Protein AF-A0A959EHH1-F1 (afdb_monomer_lite)

Foldseek 3Di:
DLVVCLVVVNLVVSLVVLVVQLVVLVVVVVDPCSLVSNLVSLVSNLLSCVLVVVLVVSLVSLVVNLVSDDPLDPSNVVSLLSVLLSCQQVLVLQSNQVSLLVQVVDPSNVPPDPVVVLLSLLSVLVSVLCVLVVSYDADPDPVSGDDDDDLVVSVVCVVVVDDPQLQLVLSNLLSSLSNCLSVVVVVVLVVSLVVLVVSCVPPPDCPDLCVLSSLLSVLSNCCVVQVNALVSSCVVSVVSLVVNVPDRNRSDPSNCSRCSYRSNVVNVVSSVSSVVVVVVVPDPPDPPPDDDDDDDDD

pLDDT: mean 82.35, std 16.85, range [31.19, 97.56]

Secondary structure (DSSP, 8-state):
-HHHHHHTT-HHHHHHHHHHHHHHHHTTTTSTTHHHHHHHHHHHHHHHHHHTT-HHHHHHHHHHHGGGS-TTSHHHHHHHHHHHHHHHHTT-HHHHHHHHHHHHT-HHHHHH-HHHHHHHHHHHHHHHHHHHTTSS---SSGGGSPPPP-HHHHHHHGGGGTTT-HHHHHHHHHHHHHHHHHTT-HHHHHHHHHHHHHHHHHH--TTSTTHHHHHHHHHHTHHHHTTT-HHHHHHHHHHHHHHHHHS-----TTTTTT-SS-HHHHHHHHHHHHHHHHHHTTS---------------

Radius of gyration: 22.61 Å; chains: 1; bounding box: 48×50×87 Å

Sequence (298 aa):
MAIYYIYKNEVDAAKKEINEGQKYFLGNEQRKGHKNKIFILNLILIQCLIHQKDYFEAKRVINDTIPLTEKGSINWFATLELKLLISLRSEHYQEAYEVYLLVSQRREFRQLYPYLAESWKLYRAYLEFFLRTEKIQPPADPAKRLKRFRIGKFLNDVPAFSKDKRGMNISILIVQVLLFLADRQYDQVIDRMEAIEAYCYRYLKPTSHLYRSNCFLKMLLLLPKAKFQRERAHWRGRHLLQKLRIAPAEIAFQNSEIEIIPYEDLWHQILQLLDNDANTNNKEPLRRTNRHKGSVSL

Structure (mmCIF, N/CA/C/O backbone):
data_AF-A0A959EHH1-F1
#
_entry.id   AF-A0A959EHH1-F1
#
loop_
_atom_site.group_PDB
_atom_site.id
_atom_site.type_symbol
_atom_site.label_atom_id
_atom_site.label_alt_id
_atom_site.label_comp_id
_atom_site.label_asym_id
_atom_site.label_entity_id
_atom_site.label_seq_id
_atom_site.pdbx_PDB_ins_code
_atom_site.Cartn_x
_atom_site.Cartn_y
_atom_site.Cartn_z
_atom_site.occupancy
_atom_site.B_iso_or_equiv
_atom_site.auth_seq_id
_atom_site.auth_comp_id
_atom_site.auth_asym_id
_atom_site.auth_atom_id
_atom_site.pdbx_PDB_model_num
ATOM 1 N N . MET A 1 1 ? 3.319 10.270 -28.604 1.00 61.47 1 MET A N 1
ATOM 2 C CA . MET A 1 1 ? 1.872 10.034 -28.777 1.00 61.47 1 MET A CA 1
ATOM 3 C C . MET A 1 1 ? 1.258 9.246 -27.622 1.00 61.47 1 MET A C 1
ATOM 5 O O . MET A 1 1 ? 0.304 9.748 -27.059 1.00 61.47 1 MET A O 1
ATOM 9 N N . ALA A 1 2 ? 1.822 8.122 -27.158 1.00 68.31 2 ALA A N 1
ATOM 10 C CA . ALA A 1 2 ? 1.257 7.358 -26.025 1.00 68.31 2 ALA A CA 1
ATOM 11 C C . ALA A 1 2 ? 0.904 8.190 -24.767 1.00 68.31 2 ALA A C 1
ATOM 13 O O . ALA A 1 2 ? -0.206 8.091 -24.262 1.00 68.31 2 ALA A O 1
ATOM 14 N N . ILE A 1 3 ? 1.800 9.075 -24.307 1.00 68.75 3 ILE A N 1
ATOM 15 C CA . ILE A 1 3 ? 1.556 9.950 -23.140 1.00 68.75 3 ILE A CA 1
ATOM 16 C C . ILE A 1 3 ? 0.307 10.835 -23.328 1.00 68.75 3 ILE A C 1
ATOM 18 O O . ILE A 1 3 ? -0.439 11.053 -22.380 1.00 68.75 3 ILE A O 1
ATOM 22 N N . TYR A 1 4 ? 0.044 11.303 -24.552 1.00 75.12 4 TYR A N 1
ATOM 23 C CA . TYR A 1 4 ? -1.129 12.122 -24.870 1.00 75.12 4 TYR A CA 1
ATOM 24 C C . TYR A 1 4 ? -2.439 11.349 -24.683 1.00 75.12 4 TYR A C 1
ATOM 26 O O . TYR A 1 4 ? -3.365 11.862 -24.061 1.00 75.12 4 TYR A O 1
ATOM 34 N N . TYR A 1 5 ? -2.495 10.100 -25.150 1.00 77.00 5 TYR A N 1
ATOM 35 C CA . TYR A 1 5 ? -3.661 9.237 -24.947 1.00 77.00 5 TYR A CA 1
ATOM 36 C C . TYR A 1 5 ? -3.905 8.941 -23.468 1.00 77.00 5 TYR A C 1
ATOM 38 O O . TYR A 1 5 ? -5.048 8.907 -23.022 1.00 77.00 5 TYR A O 1
ATOM 46 N N . ILE A 1 6 ? -2.840 8.833 -22.674 1.00 71.00 6 ILE A N 1
ATOM 47 C CA . ILE A 1 6 ? -2.965 8.628 -21.230 1.00 71.00 6 ILE A CA 1
ATOM 48 C C . ILE A 1 6 ? -3.563 9.860 -20.544 1.00 71.00 6 ILE A C 1
ATOM 50 O O . ILE A 1 6 ? -4.469 9.711 -19.729 1.00 71.00 6 ILE A O 1
ATOM 54 N N . TYR A 1 7 ? -3.143 11.071 -20.927 1.00 69.44 7 TYR A N 1
ATOM 55 C CA . TYR A 1 7 ? -3.773 12.308 -20.440 1.00 69.44 7 TYR A CA 1
ATOM 56 C C . TYR A 1 7 ? -5.254 12.425 -20.820 1.00 69.44 7 TYR A C 1
ATOM 58 O O . TYR A 1 7 ? -6.017 13.067 -20.104 1.00 69.44 7 TYR A O 1
ATOM 66 N N . LYS A 1 8 ? -5.667 11.798 -21.926 1.00 74.38 8 LYS A N 1
ATOM 67 C CA . LYS A 1 8 ? -7.066 11.725 -22.365 1.00 74.38 8 LYS A CA 1
ATOM 68 C C . LYS A 1 8 ? -7.853 10.550 -21.785 1.00 74.38 8 LYS A C 1
ATOM 70 O O . LYS A 1 8 ? -9.023 10.395 -22.116 1.00 74.38 8 LYS A O 1
ATOM 75 N N . ASN A 1 9 ? -7.242 9.740 -20.920 1.00 70.69 9 ASN A N 1
ATOM 76 C CA . ASN A 1 9 ? -7.844 8.520 -20.383 1.00 70.69 9 ASN A CA 1
ATOM 77 C C . ASN A 1 9 ? -8.176 7.461 -21.465 1.00 70.69 9 ASN A C 1
ATOM 79 O O . ASN A 1 9 ? -9.021 6.593 -21.265 1.00 70.69 9 ASN A O 1
ATOM 83 N N . GLU A 1 10 ? -7.488 7.506 -22.609 1.00 81.81 10 GLU A N 1
ATOM 84 C CA . GLU A 1 10 ? -7.647 6.600 -23.755 1.00 81.81 10 GLU A CA 1
ATOM 85 C C . GLU A 1 10 ? -6.605 5.467 -23.687 1.00 81.81 10 GLU A C 1
ATOM 87 O O . GLU A 1 10 ? -5.639 5.404 -24.451 1.00 81.81 10 GLU A O 1
ATOM 92 N N . VAL A 1 11 ? -6.767 4.567 -22.715 1.00 79.44 11 VAL A N 1
ATOM 93 C CA . VAL A 1 11 ? -5.736 3.574 -22.354 1.00 79.44 11 VAL A CA 1
ATOM 94 C C . VAL A 1 11 ? -5.445 2.573 -23.464 1.00 79.44 11 VAL A C 1
ATOM 96 O O . VAL A 1 11 ? -4.286 2.230 -23.690 1.00 79.44 11 VAL A O 1
ATOM 99 N N . ASP A 1 12 ? -6.466 2.130 -24.192 1.00 85.31 12 ASP A N 1
ATOM 100 C CA . ASP A 1 12 ? -6.278 1.152 -25.266 1.00 85.31 12 ASP A CA 1
ATOM 101 C C . ASP A 1 12 ? -5.518 1.750 -26.455 1.00 85.31 12 ASP A C 1
ATOM 103 O O . ASP A 1 12 ? -4.638 1.097 -27.022 1.00 85.31 12 ASP A O 1
ATOM 107 N N . ALA A 1 13 ? -5.769 3.026 -26.770 1.00 85.44 13 ALA A N 1
ATOM 108 C CA . ALA A 1 13 ? -4.997 3.766 -27.764 1.00 85.44 13 ALA A CA 1
ATOM 109 C C . ALA A 1 13 ? -3.536 3.932 -27.315 1.00 85.44 13 ALA A C 1
ATOM 111 O O . ALA A 1 13 ? -2.615 3.678 -28.092 1.00 85.44 13 ALA A O 1
ATOM 112 N N . ALA A 1 14 ? -3.305 4.261 -26.037 1.00 85.62 14 ALA A N 1
ATOM 113 C CA . ALA A 1 14 ? -1.958 4.332 -25.477 1.00 85.62 14 ALA A CA 1
ATOM 114 C C . ALA A 1 14 ? -1.214 2.988 -25.580 1.00 85.62 14 ALA A C 1
ATOM 116 O O . ALA A 1 14 ? -0.071 2.960 -26.035 1.00 85.62 14 ALA A O 1
ATOM 117 N N . LYS A 1 15 ? -1.861 1.871 -25.217 1.00 87.44 15 LYS A N 1
ATOM 118 C CA . LYS A 1 15 ? -1.281 0.519 -25.315 1.00 87.44 15 LYS A CA 1
ATOM 119 C C . LYS A 1 15 ? -0.913 0.161 -26.751 1.00 87.44 15 LYS A C 1
ATOM 121 O O . LYS A 1 15 ? 0.169 -0.376 -26.976 1.00 87.44 15 LYS A O 1
ATOM 126 N N . LYS A 1 16 ? -1.779 0.476 -27.720 1.00 89.00 16 LYS A N 1
ATOM 127 C CA . LYS A 1 16 ? -1.514 0.220 -29.143 1.00 89.00 16 LYS A CA 1
ATOM 128 C C . LYS A 1 16 ? -0.237 0.923 -29.610 1.00 89.00 16 LYS A C 1
ATOM 130 O O . LYS A 1 16 ? 0.663 0.263 -30.123 1.00 89.00 16 LYS A O 1
ATOM 135 N N . GLU A 1 17 ? -0.120 2.221 -29.343 1.00 89.19 17 GLU A N 1
ATOM 136 C CA . GLU A 1 17 ? 1.067 3.017 -29.688 1.00 89.19 17 GLU A CA 1
ATOM 137 C C . GLU A 1 17 ? 2.340 2.501 -29.006 1.00 89.19 17 GLU A C 1
ATOM 139 O O . GLU A 1 17 ? 3.416 2.471 -29.605 1.00 89.19 17 GLU A O 1
ATOM 144 N N . ILE A 1 18 ? 2.234 2.088 -27.738 1.00 89.19 18 ILE A N 1
ATOM 145 C CA . ILE A 1 18 ? 3.374 1.542 -26.997 1.00 89.19 18 ILE A CA 1
ATOM 146 C C . ILE A 1 18 ? 3.840 0.227 -27.623 1.00 89.19 18 ILE A C 1
ATOM 148 O O . ILE A 1 18 ? 5.038 0.061 -27.848 1.00 89.19 18 ILE A O 1
ATOM 152 N N . ASN A 1 19 ? 2.909 -0.668 -27.959 1.00 88.75 19 ASN A N 1
ATOM 153 C CA . ASN A 1 19 ? 3.218 -1.948 -28.590 1.00 88.75 19 ASN A CA 1
ATOM 154 C C . ASN A 1 19 ? 3.870 -1.761 -29.970 1.00 88.75 19 ASN A C 1
ATOM 156 O O . ASN A 1 19 ? 4.818 -2.468 -30.311 1.00 88.75 19 ASN A O 1
ATOM 160 N N . GLU A 1 20 ? 3.397 -0.800 -30.767 1.00 89.94 20 GLU A N 1
ATOM 161 C CA . GLU A 1 20 ? 4.015 -0.444 -32.051 1.00 89.94 20 GLU A CA 1
ATOM 162 C C . GLU A 1 20 ? 5.433 0.117 -31.858 1.00 89.94 20 GLU A C 1
ATOM 164 O O . GLU A 1 20 ? 6.374 -0.314 -32.532 1.00 89.94 20 GLU A O 1
ATOM 169 N N . GLY A 1 21 ? 5.621 0.998 -30.871 1.00 87.44 21 GLY A N 1
ATOM 170 C CA . GLY A 1 21 ? 6.934 1.523 -30.497 1.00 87.44 21 GLY A CA 1
ATOM 171 C C . GLY A 1 21 ? 7.907 0.435 -30.031 1.00 87.44 21 GLY A C 1
ATOM 172 O O . GLY A 1 21 ? 9.063 0.418 -30.454 1.00 87.44 21 GLY A O 1
ATOM 173 N N . GLN A 1 22 ? 7.452 -0.506 -29.199 1.00 87.31 22 GLN A N 1
ATOM 174 C CA . GLN A 1 22 ? 8.261 -1.639 -28.740 1.00 87.31 22 GLN A CA 1
ATOM 175 C C . GLN A 1 22 ? 8.707 -2.507 -29.918 1.00 87.31 22 GLN A C 1
ATOM 177 O O . GLN A 1 22 ? 9.900 -2.781 -30.042 1.00 87.31 22 GLN A O 1
ATOM 182 N N . LYS A 1 23 ? 7.783 -2.875 -30.821 1.00 88.25 23 LYS A N 1
ATOM 183 C CA . LYS A 1 23 ? 8.104 -3.635 -32.044 1.00 88.25 23 LYS A CA 1
ATOM 184 C C . LYS A 1 23 ? 9.165 -2.926 -32.883 1.00 88.25 23 LYS A C 1
ATOM 186 O O . LYS A 1 23 ? 10.116 -3.561 -33.331 1.00 88.25 23 LYS A O 1
ATOM 191 N N . TYR A 1 24 ? 9.038 -1.610 -33.046 1.00 88.31 24 TYR A N 1
ATOM 192 C CA . TYR A 1 24 ? 10.016 -0.810 -33.775 1.00 88.31 24 TYR A CA 1
ATOM 193 C C . TYR A 1 24 ? 11.412 -0.872 -33.142 1.00 88.31 24 TYR A C 1
ATOM 195 O O . TYR A 1 24 ? 12.389 -1.122 -33.844 1.00 88.31 24 TYR A O 1
ATOM 203 N N . PHE A 1 25 ? 11.536 -0.662 -31.828 1.00 86.50 25 PHE A N 1
ATOM 204 C CA . PHE A 1 25 ? 12.849 -0.650 -31.172 1.00 86.50 25 PHE A CA 1
ATOM 205 C C . PHE A 1 25 ? 13.470 -2.043 -31.019 1.00 86.50 25 PHE A C 1
ATOM 207 O O . PHE A 1 25 ? 14.692 -2.146 -31.088 1.00 86.50 25 PHE A O 1
ATOM 214 N N . LEU A 1 26 ? 12.657 -3.095 -30.878 1.00 83.94 26 LEU A N 1
ATOM 215 C CA . LEU A 1 26 ? 13.124 -4.486 -30.904 1.00 83.94 26 LEU A CA 1
ATOM 216 C C . LEU A 1 26 ? 13.669 -4.872 -32.286 1.00 83.94 26 LEU A C 1
ATOM 218 O O . LEU A 1 26 ? 14.704 -5.513 -32.376 1.00 83.94 26 LEU A O 1
ATOM 222 N N . GLY A 1 27 ? 13.045 -4.412 -33.376 1.00 84.81 27 GLY A N 1
ATOM 223 C CA . GLY A 1 27 ? 13.557 -4.626 -34.737 1.00 84.81 27 GLY A CA 1
ATOM 224 C C . GLY A 1 27 ? 14.794 -3.790 -35.102 1.00 84.81 27 GLY A C 1
ATOM 225 O O . GLY A 1 27 ? 15.312 -3.921 -36.206 1.00 84.81 27 GLY A O 1
ATOM 226 N N . ASN A 1 28 ? 15.262 -2.907 -34.212 1.00 85.38 28 ASN A N 1
ATOM 227 C CA . ASN A 1 28 ? 16.342 -1.949 -34.471 1.00 85.38 28 ASN A CA 1
ATOM 228 C C . ASN A 1 28 ? 17.396 -1.943 -33.343 1.00 85.38 28 ASN A C 1
ATOM 230 O O . ASN A 1 28 ? 17.836 -0.874 -32.907 1.00 85.38 28 ASN A O 1
ATOM 234 N N . GLU A 1 29 ? 17.828 -3.120 -32.878 1.00 79.31 29 GLU A N 1
ATOM 235 C CA . GLU A 1 29 ? 18.777 -3.272 -31.753 1.00 79.31 29 GLU A CA 1
ATOM 236 C C . GLU A 1 29 ? 20.118 -2.544 -31.963 1.00 79.31 29 GLU A C 1
ATOM 238 O O . GLU A 1 29 ? 20.757 -2.103 -31.007 1.00 79.31 29 GLU A O 1
ATOM 243 N N . GLN A 1 30 ? 20.521 -2.328 -33.218 1.00 77.25 30 GLN A N 1
ATOM 244 C CA . GLN A 1 30 ? 21.748 -1.601 -33.568 1.00 77.25 30 GLN A CA 1
ATOM 245 C C . GLN A 1 30 ? 21.688 -0.100 -33.226 1.00 77.25 30 GLN A C 1
ATOM 247 O O . GLN A 1 30 ? 22.708 0.590 -33.220 1.00 77.25 30 GLN A O 1
ATOM 252 N N . ARG A 1 31 ? 20.502 0.449 -32.926 1.00 76.50 31 ARG A N 1
ATOM 253 C CA . ARG A 1 31 ? 20.366 1.861 -32.558 1.00 76.50 31 ARG A CA 1
ATOM 254 C C . ARG A 1 31 ? 20.836 2.118 -31.132 1.00 76.50 31 ARG A C 1
ATOM 256 O O . ARG A 1 31 ? 20.433 1.457 -30.168 1.00 76.50 31 ARG A O 1
ATOM 263 N N . LYS A 1 32 ? 21.627 3.181 -30.981 1.00 75.25 32 LYS A N 1
ATOM 264 C CA . LYS A 1 32 ? 22.077 3.670 -29.676 1.00 75.25 32 LYS A CA 1
ATOM 265 C C . LYS A 1 32 ? 20.874 4.003 -28.788 1.00 75.25 32 LYS A C 1
ATOM 267 O O . LYS A 1 32 ? 19.984 4.755 -29.177 1.00 75.25 32 LYS A O 1
ATOM 272 N N . GLY A 1 33 ? 20.866 3.453 -27.574 1.00 77.38 33 GLY A N 1
ATOM 273 C CA . GLY A 1 33 ? 19.834 3.728 -26.572 1.00 77.38 33 GLY A CA 1
ATOM 274 C C . GLY A 1 33 ? 18.508 2.980 -26.760 1.00 77.38 33 GLY A C 1
ATOM 275 O O . GLY A 1 33 ? 17.555 3.316 -26.058 1.00 77.38 33 GLY A O 1
ATOM 276 N N . HIS A 1 34 ? 18.425 1.971 -27.641 1.00 81.38 34 HIS A N 1
ATOM 277 C CA . HIS A 1 34 ? 17.201 1.176 -27.834 1.00 81.38 34 HIS A CA 1
ATOM 278 C C . HIS A 1 34 ? 16.681 0.570 -26.516 1.00 81.38 34 HIS A C 1
ATOM 280 O O . HIS A 1 34 ? 15.498 0.714 -26.217 1.00 81.38 34 HIS A O 1
ATOM 286 N N . LYS A 1 35 ? 17.561 0.007 -25.666 1.00 83.31 35 LYS A N 1
ATOM 287 C CA . LYS A 1 35 ? 17.180 -0.550 -24.351 1.00 83.31 35 LYS A CA 1
ATOM 288 C C . LYS A 1 35 ? 16.500 0.481 -23.453 1.00 83.31 35 LYS A C 1
ATOM 290 O O . LYS A 1 35 ? 15.472 0.186 -22.859 1.00 83.31 35 LYS A O 1
ATOM 295 N N . ASN A 1 36 ? 17.015 1.712 -23.419 1.00 86.06 36 ASN A N 1
ATOM 296 C CA . ASN A 1 36 ? 16.417 2.797 -22.636 1.00 86.06 36 ASN A CA 1
ATOM 297 C C . ASN A 1 36 ? 15.052 3.222 -23.194 1.00 86.06 36 ASN A C 1
ATOM 299 O O . ASN A 1 36 ? 14.158 3.569 -22.427 1.00 86.06 36 ASN A O 1
ATOM 303 N N . LYS A 1 37 ? 14.867 3.196 -24.520 1.00 87.81 37 LYS A N 1
ATOM 304 C CA . LYS A 1 37 ? 13.567 3.492 -25.141 1.00 87.81 37 LYS A CA 1
ATOM 305 C C . LYS A 1 37 ? 12.539 2.405 -24.831 1.00 87.81 37 LYS A C 1
ATOM 307 O O . LYS A 1 37 ? 11.432 2.748 -24.426 1.00 87.81 37 LYS A O 1
ATOM 312 N N . ILE A 1 38 ? 12.920 1.132 -24.945 1.00 88.44 38 ILE A N 1
ATOM 313 C CA . ILE A 1 38 ? 12.075 -0.009 -24.561 1.00 88.44 38 ILE A CA 1
ATOM 314 C C . ILE A 1 38 ? 11.727 0.079 -23.073 1.00 88.44 38 ILE A C 1
ATOM 316 O O . ILE A 1 38 ? 10.561 -0.012 -22.719 1.00 88.44 38 ILE A O 1
ATOM 320 N N . PHE A 1 39 ? 12.706 0.362 -22.212 1.00 90.75 39 PHE A N 1
ATOM 321 C CA . PHE A 1 39 ? 12.486 0.561 -20.781 1.00 90.75 39 PHE A CA 1
ATOM 322 C C . PHE A 1 39 ? 11.421 1.632 -20.493 1.00 90.75 39 PHE A C 1
ATOM 324 O O . PHE A 1 39 ? 10.459 1.361 -19.781 1.00 90.75 39 PHE A O 1
ATOM 331 N N . ILE A 1 40 ? 11.544 2.827 -21.084 1.00 88.44 40 ILE A N 1
ATOM 332 C CA . ILE A 1 40 ? 10.566 3.913 -20.894 1.00 88.44 40 ILE A CA 1
ATOM 333 C C . ILE A 1 40 ? 9.173 3.489 -21.376 1.00 88.44 40 ILE A C 1
ATOM 335 O O . ILE A 1 40 ? 8.185 3.740 -20.68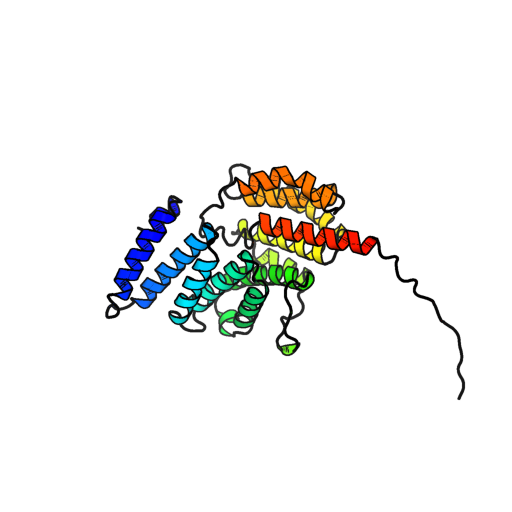9 1.00 88.44 40 ILE A O 1
ATOM 339 N N . LEU A 1 41 ? 9.085 2.833 -22.536 1.00 90.56 41 LEU A N 1
ATOM 340 C CA . LEU A 1 41 ? 7.821 2.322 -23.066 1.00 90.56 41 LEU A CA 1
ATOM 341 C C . LEU A 1 41 ? 7.191 1.285 -22.128 1.00 90.56 41 LEU A C 1
ATOM 343 O O . LEU A 1 41 ? 5.998 1.374 -21.842 1.00 90.56 41 LEU A O 1
ATOM 347 N N . ASN A 1 42 ? 7.994 0.369 -21.585 1.00 92.00 42 ASN A N 1
ATOM 348 C CA . ASN A 1 42 ? 7.533 -0.627 -20.625 1.00 92.00 42 ASN A CA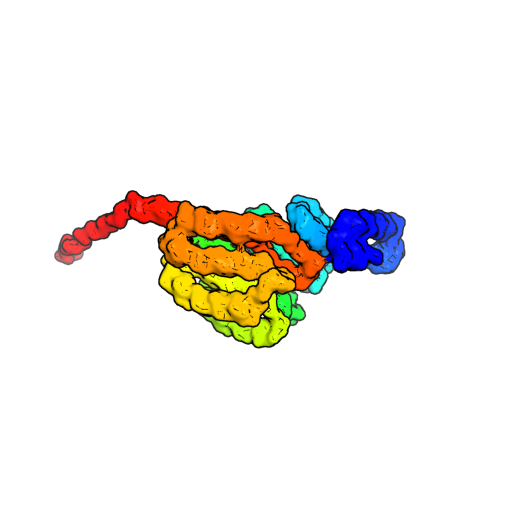 1
ATOM 349 C C . ASN A 1 42 ? 6.999 0.032 -19.349 1.00 92.00 42 ASN A C 1
ATOM 351 O O . ASN A 1 42 ? 5.929 -0.351 -18.886 1.00 92.00 42 ASN A O 1
ATOM 355 N N . LEU A 1 43 ? 7.681 1.048 -18.803 1.00 89.31 43 LEU A N 1
ATOM 356 C CA . LEU A 1 43 ? 7.198 1.770 -17.618 1.00 89.31 43 LEU A CA 1
ATOM 357 C C . LEU A 1 43 ? 5.819 2.395 -17.844 1.00 89.31 43 LEU A C 1
ATOM 359 O O . LEU A 1 43 ? 4.975 2.360 -16.951 1.00 89.31 43 LEU A O 1
ATOM 363 N N . ILE A 1 44 ? 5.584 2.963 -19.026 1.00 87.12 44 ILE A N 1
ATOM 364 C CA . ILE A 1 44 ? 4.290 3.555 -19.374 1.00 87.12 44 ILE A CA 1
ATOM 365 C C . ILE A 1 44 ? 3.231 2.451 -19.526 1.00 87.12 44 ILE A C 1
ATOM 367 O O . ILE A 1 44 ? 2.141 2.570 -18.968 1.00 87.12 44 ILE A O 1
ATOM 371 N N . LEU A 1 45 ? 3.562 1.353 -20.215 1.00 90.56 45 LEU A N 1
ATOM 372 C CA . LEU A 1 45 ? 2.665 0.208 -20.394 1.00 90.56 45 LEU A CA 1
ATOM 373 C C . LEU A 1 45 ? 2.237 -0.396 -19.055 1.00 90.56 45 LEU A C 1
ATOM 375 O O . LEU A 1 45 ? 1.052 -0.637 -18.842 1.00 90.56 45 LEU A O 1
ATOM 379 N N . ILE A 1 46 ? 3.184 -0.592 -18.135 1.00 90.19 46 ILE A N 1
ATOM 380 C CA . ILE A 1 46 ? 2.924 -1.117 -16.791 1.00 90.19 46 ILE A CA 1
ATOM 381 C C . ILE A 1 46 ? 1.873 -0.264 -16.080 1.00 90.19 46 ILE A C 1
ATOM 383 O O . ILE A 1 46 ? 0.953 -0.798 -15.471 1.00 90.19 46 ILE A O 1
ATOM 387 N N . GLN A 1 47 ? 1.959 1.059 -16.189 1.00 84.56 47 GLN A N 1
ATOM 388 C CA . GLN A 1 47 ? 1.005 1.958 -15.542 1.00 84.56 47 GLN A CA 1
ATOM 389 C C . GLN A 1 47 ? -0.385 1.911 -16.181 1.00 84.56 47 GLN A C 1
ATOM 391 O O . GLN A 1 47 ? -1.384 1.892 -15.459 1.00 84.56 47 GLN A O 1
ATOM 396 N N . CYS A 1 48 ? -0.461 1.808 -17.511 1.00 85.06 48 CYS A N 1
ATOM 397 C CA . CYS A 1 48 ? -1.717 1.550 -18.218 1.00 85.06 48 CYS A CA 1
ATOM 398 C C . CYS A 1 48 ? -2.375 0.245 -17.740 1.00 85.06 48 CYS A C 1
ATOM 400 O O . CYS A 1 48 ? -3.569 0.226 -17.441 1.00 85.06 48 CYS A O 1
ATOM 402 N N . LEU A 1 49 ? -1.591 -0.829 -17.616 1.00 88.75 49 LEU A N 1
ATOM 403 C CA . LEU A 1 49 ? -2.067 -2.139 -17.165 1.00 88.75 49 LEU A CA 1
ATOM 404 C C . LEU A 1 49 ? -2.514 -2.113 -15.696 1.00 88.75 49 LEU A C 1
ATOM 406 O O . LEU A 1 49 ? -3.581 -2.627 -15.370 1.00 88.75 49 LEU A O 1
ATOM 410 N N . ILE A 1 50 ? -1.763 -1.435 -14.819 1.00 86.06 50 ILE A N 1
ATOM 411 C CA . ILE A 1 50 ? -2.148 -1.212 -13.417 1.00 86.06 50 ILE A CA 1
ATOM 412 C C . ILE A 1 50 ? -3.505 -0.506 -13.325 1.00 86.06 50 ILE A C 1
ATOM 414 O O . ILE A 1 50 ? -4.328 -0.877 -12.485 1.00 86.06 50 ILE A O 1
ATOM 418 N N . HIS A 1 51 ? -3.738 0.513 -14.156 1.00 80.12 51 HIS A N 1
ATOM 419 C CA . HIS A 1 51 ? -5.008 1.234 -14.173 1.00 80.12 51 HIS A CA 1
ATOM 420 C C . HIS A 1 51 ? -6.167 0.352 -14.666 1.00 80.12 51 HIS A C 1
ATOM 422 O O . HIS A 1 51 ? -7.237 0.366 -14.063 1.00 80.12 51 HIS A O 1
ATOM 428 N N . GLN A 1 52 ? -5.940 -0.480 -15.687 1.00 84.38 52 GLN A N 1
ATOM 429 C CA . GLN A 1 52 ? -6.916 -1.476 -16.155 1.00 84.38 52 GLN A CA 1
ATOM 430 C C . GLN A 1 52 ? -7.101 -2.656 -15.185 1.00 84.38 52 GLN A C 1
ATOM 432 O O . GLN A 1 52 ? -7.920 -3.534 -15.444 1.00 84.38 52 GLN A O 1
ATOM 437 N N . LYS A 1 53 ? -6.356 -2.683 -14.070 1.00 87.06 53 LYS A N 1
ATOM 438 C CA . LYS A 1 53 ? -6.277 -3.805 -13.125 1.00 87.06 53 LYS A CA 1
ATOM 439 C C . LYS A 1 53 ? -5.817 -5.121 -13.772 1.00 87.06 53 LYS A C 1
ATOM 441 O O . LYS A 1 53 ? -6.014 -6.192 -13.204 1.00 87.06 53 LYS A O 1
ATOM 446 N N . ASP A 1 54 ? -5.145 -5.046 -14.920 1.00 90.81 54 ASP A N 1
ATOM 447 C CA . ASP A 1 54 ? -4.509 -6.188 -15.578 1.00 90.81 54 ASP A CA 1
ATOM 448 C C . ASP A 1 54 ? -3.136 -6.448 -14.940 1.00 90.81 54 ASP A C 1
ATOM 450 O O . ASP A 1 54 ? -2.066 -6.187 -15.498 1.00 90.81 54 ASP A O 1
ATOM 454 N N . TYR A 1 55 ? -3.172 -6.888 -13.681 1.00 91.62 55 TYR A N 1
ATOM 455 C CA . TYR A 1 55 ? -1.971 -7.103 -12.878 1.00 91.62 55 TYR A CA 1
ATOM 456 C C . TYR A 1 55 ? -1.142 -8.289 -13.363 1.00 91.62 55 TYR A C 1
ATOM 458 O O . TYR A 1 55 ? 0.078 -8.288 -13.184 1.00 91.62 55 TYR A O 1
ATOM 466 N N . PHE A 1 56 ? -1.790 -9.279 -13.982 1.00 93.12 56 PHE A N 1
ATOM 467 C CA . PHE A 1 56 ? -1.108 -10.419 -14.581 1.00 93.12 56 PHE A CA 1
ATOM 468 C C . PHE A 1 56 ? -0.157 -9.936 -15.670 1.00 93.12 56 PHE A C 1
ATOM 470 O O . PHE A 1 56 ? 1.046 -10.205 -15.609 1.00 93.12 56 PHE A O 1
ATOM 477 N N . GLU A 1 57 ? -0.674 -9.144 -16.610 1.00 93.19 57 GLU A N 1
ATOM 478 C CA . GLU A 1 57 ? 0.150 -8.687 -17.712 1.00 93.19 57 GLU A CA 1
ATOM 479 C C . GLU A 1 57 ? 1.172 -7.635 -17.279 1.00 93.19 57 GLU A C 1
ATOM 481 O O . GLU A 1 57 ? 2.329 -7.656 -17.708 1.00 93.19 57 GLU A O 1
ATOM 486 N N . ALA A 1 58 ? 0.800 -6.759 -16.340 1.00 93.19 58 ALA A N 1
ATOM 487 C CA . ALA A 1 58 ? 1.734 -5.792 -15.771 1.00 93.19 58 ALA A CA 1
ATOM 488 C C . ALA A 1 58 ? 2.954 -6.487 -15.140 1.00 93.19 58 ALA A C 1
ATOM 490 O O . ALA A 1 58 ? 4.090 -6.039 -15.310 1.00 93.19 58 ALA A O 1
ATOM 491 N N . LYS A 1 59 ? 2.734 -7.612 -14.446 1.00 94.06 59 LYS A N 1
ATOM 492 C CA . LYS A 1 59 ? 3.800 -8.416 -13.842 1.00 94.06 59 LYS A CA 1
ATOM 493 C C . LYS A 1 59 ? 4.695 -9.073 -14.895 1.00 94.06 59 LYS A C 1
ATOM 495 O O . LYS A 1 59 ? 5.912 -9.092 -14.701 1.00 94.06 59 LYS A O 1
ATOM 500 N N . ARG A 1 60 ? 4.134 -9.561 -16.010 1.00 94.94 60 ARG A N 1
ATOM 501 C CA . ARG A 1 60 ? 4.924 -10.086 -17.139 1.00 94.94 60 ARG A CA 1
ATOM 502 C C . ARG A 1 60 ? 5.856 -9.009 -17.692 1.00 94.94 60 ARG A C 1
ATOM 504 O O . ARG A 1 60 ? 7.070 -9.197 -17.683 1.00 94.94 60 ARG A O 1
ATOM 511 N N . VAL A 1 61 ? 5.305 -7.843 -18.038 1.00 94.62 61 VAL A N 1
ATOM 512 C CA . VAL A 1 61 ? 6.080 -6.712 -18.575 1.00 94.62 61 VAL A CA 1
ATOM 513 C C . VAL A 1 61 ? 7.160 -6.253 -17.589 1.00 94.62 61 VAL A C 1
ATOM 515 O O . VAL A 1 61 ? 8.281 -5.957 -17.999 1.00 94.62 61 VAL A O 1
ATOM 518 N N . ILE A 1 62 ? 6.882 -6.225 -16.280 1.00 94.94 62 ILE A N 1
ATOM 519 C CA . ILE A 1 62 ? 7.895 -5.912 -15.257 1.00 94.94 62 ILE A CA 1
ATOM 520 C C . ILE A 1 62 ? 9.058 -6.894 -15.281 1.00 94.94 62 ILE A C 1
ATOM 522 O O . ILE A 1 62 ? 10.213 -6.464 -15.247 1.00 94.94 62 ILE A O 1
ATOM 526 N N . ASN A 1 63 ? 8.775 -8.194 -15.326 1.00 93.81 63 ASN A N 1
ATOM 527 C CA . ASN A 1 63 ? 9.821 -9.211 -15.314 1.00 93.81 63 ASN A CA 1
ATOM 528 C C . ASN A 1 63 ? 10.705 -9.119 -16.569 1.00 93.81 63 ASN A C 1
ATOM 530 O O . ASN A 1 63 ? 11.915 -9.292 -16.448 1.00 93.81 63 ASN A O 1
ATOM 534 N N . ASP A 1 64 ? 10.140 -8.728 -17.714 1.00 91.94 64 ASP A N 1
ATOM 535 C CA . ASP A 1 64 ? 10.893 -8.445 -18.946 1.00 91.94 64 ASP A CA 1
ATOM 536 C C . ASP A 1 64 ? 11.688 -7.126 -18.869 1.00 91.94 64 ASP A C 1
ATOM 538 O O . ASP A 1 64 ? 12.697 -6.943 -19.549 1.00 91.94 64 ASP A O 1
ATOM 542 N N . THR A 1 65 ? 11.256 -6.191 -18.019 1.00 93.44 65 THR A N 1
ATOM 543 C CA . THR A 1 65 ? 11.873 -4.863 -17.862 1.00 93.44 65 THR A CA 1
ATOM 544 C C . THR A 1 65 ? 13.069 -4.876 -16.915 1.00 93.44 65 THR A C 1
ATOM 546 O O . THR A 1 65 ? 14.034 -4.150 -17.145 1.00 93.44 65 THR A O 1
ATOM 549 N N . ILE A 1 66 ? 13.047 -5.704 -15.864 1.00 92.94 66 ILE A N 1
ATOM 550 C CA . ILE A 1 66 ? 14.133 -5.780 -14.870 1.00 92.94 66 ILE A CA 1
ATOM 551 C C . ILE A 1 66 ? 15.510 -6.022 -15.529 1.00 92.94 66 ILE A C 1
ATOM 553 O O . ILE A 1 66 ? 16.434 -5.267 -15.209 1.00 92.94 66 ILE A O 1
ATOM 557 N N . PRO A 1 67 ? 15.680 -6.978 -16.471 1.00 91.75 67 PRO A N 1
ATOM 558 C CA . PRO A 1 67 ? 16.957 -7.227 -17.152 1.00 91.75 67 PRO A CA 1
ATOM 559 C C . PRO A 1 67 ? 17.471 -6.064 -18.011 1.00 91.75 67 PRO A C 1
ATOM 561 O O . PRO A 1 67 ? 18.653 -6.029 -18.347 1.00 91.75 67 PRO A O 1
ATOM 564 N N . LEU A 1 68 ? 16.607 -5.110 -18.377 1.00 89.69 68 LEU A N 1
ATOM 565 C CA . LEU A 1 68 ? 16.998 -3.913 -19.131 1.00 89.69 68 LEU A CA 1
ATOM 566 C C . LEU A 1 68 ? 17.658 -2.850 -18.243 1.00 89.69 68 LEU A C 1
ATOM 568 O O . LEU A 1 68 ? 18.191 -1.868 -18.760 1.00 89.69 68 LEU A O 1
ATOM 572 N N . THR A 1 69 ? 17.613 -3.026 -16.920 1.00 90.38 69 THR A N 1
ATOM 573 C CA . THR A 1 69 ? 18.137 -2.072 -15.940 1.00 90.38 69 THR A CA 1
ATOM 574 C C . THR A 1 69 ? 19.391 -2.602 -15.255 1.00 90.38 69 THR A C 1
ATOM 576 O O . THR A 1 69 ? 19.519 -3.792 -14.971 1.00 90.38 69 THR A O 1
ATOM 579 N N . GLU A 1 70 ? 20.323 -1.704 -14.946 1.00 90.38 70 GLU A N 1
ATOM 580 C CA . GLU A 1 70 ? 21.510 -2.050 -14.169 1.00 90.38 70 GLU A CA 1
ATOM 581 C C . GLU A 1 70 ? 21.147 -2.209 -12.687 1.00 90.38 70 GLU A C 1
ATOM 583 O O . GLU A 1 70 ? 20.504 -1.341 -12.092 1.00 90.38 70 GLU A O 1
ATOM 588 N N . LYS A 1 71 ? 21.562 -3.314 -12.066 1.00 90.69 71 LYS A N 1
ATOM 589 C CA . LYS A 1 71 ? 21.260 -3.607 -10.661 1.00 90.69 71 LYS A CA 1
ATOM 590 C C . LYS A 1 71 ? 21.815 -2.517 -9.739 1.00 90.69 71 LYS A C 1
ATOM 592 O O . LYS A 1 71 ? 22.991 -2.193 -9.805 1.00 90.69 71 LYS A O 1
ATOM 597 N N . GLY A 1 72 ? 20.975 -1.992 -8.847 1.00 87.31 72 GLY A N 1
ATOM 598 C CA . GLY A 1 72 ? 21.342 -0.888 -7.950 1.00 87.31 72 GLY A CA 1
ATOM 599 C C . GLY A 1 72 ? 21.227 0.505 -8.581 1.00 87.31 72 GLY A C 1
ATOM 600 O O . GLY A 1 72 ? 21.379 1.498 -7.874 1.00 87.31 72 GLY A O 1
ATOM 601 N N . SER A 1 73 ? 20.899 0.600 -9.874 1.00 88.25 73 SER A N 1
ATOM 602 C CA . SER A 1 73 ? 20.559 1.874 -10.509 1.00 88.25 73 SER A CA 1
ATOM 603 C C . SER A 1 73 ? 19.178 2.380 -10.083 1.00 88.25 73 SER A C 1
ATOM 605 O O . SER A 1 73 ? 18.321 1.635 -9.600 1.00 88.25 73 SER A O 1
ATOM 607 N N . ILE A 1 74 ? 18.935 3.664 -10.340 1.00 84.75 74 ILE A N 1
ATOM 608 C CA . ILE A 1 74 ? 17.651 4.344 -10.123 1.00 84.75 74 ILE A CA 1
ATOM 609 C C . ILE A 1 74 ? 16.516 3.603 -10.841 1.00 84.75 74 ILE A C 1
ATOM 611 O O . ILE A 1 74 ? 15.474 3.328 -10.253 1.00 84.75 74 ILE A O 1
ATOM 615 N N . ASN A 1 75 ? 16.747 3.227 -12.101 1.00 88.25 75 ASN A N 1
ATOM 616 C CA . ASN A 1 75 ? 15.768 2.534 -12.934 1.00 88.25 75 ASN A CA 1
ATOM 617 C C . ASN A 1 75 ? 15.435 1.145 -12.381 1.00 88.25 75 ASN A C 1
ATOM 619 O O . ASN A 1 75 ? 14.280 0.724 -12.423 1.00 88.25 75 ASN A O 1
ATOM 623 N N . TRP A 1 76 ? 16.424 0.450 -11.815 1.00 91.25 76 TRP A N 1
ATOM 624 C CA . TRP A 1 76 ? 16.206 -0.838 -11.162 1.00 91.25 76 TRP A CA 1
ATOM 625 C C . TRP A 1 76 ? 15.347 -0.691 -9.904 1.00 91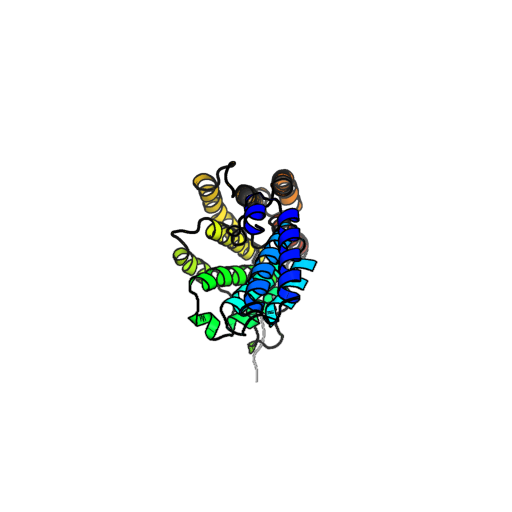.25 76 TRP A C 1
ATOM 627 O O . TRP A 1 76 ? 14.371 -1.421 -9.744 1.00 91.25 76 TRP A O 1
ATOM 637 N N . PHE A 1 77 ? 15.634 0.301 -9.052 1.00 89.31 77 PHE A N 1
ATOM 638 C CA . PHE A 1 77 ? 14.799 0.586 -7.880 1.00 89.31 77 PHE A CA 1
ATOM 639 C C . PHE A 1 77 ? 13.373 1.005 -8.258 1.00 89.31 77 PHE A C 1
ATOM 641 O O . PHE A 1 77 ? 12.429 0.491 -7.664 1.00 89.31 77 PHE A O 1
ATOM 648 N N . ALA A 1 78 ? 13.203 1.858 -9.271 1.00 87.56 78 ALA A N 1
ATOM 649 C CA . ALA A 1 78 ? 11.886 2.258 -9.771 1.00 87.56 78 ALA A CA 1
ATOM 650 C C . ALA A 1 78 ? 11.088 1.061 -10.323 1.00 87.56 78 ALA A C 1
ATOM 652 O O . ALA A 1 78 ? 9.891 0.929 -10.077 1.00 87.56 78 ALA A O 1
ATOM 653 N N . THR A 1 79 ? 11.756 0.135 -11.019 1.00 92.00 79 THR A N 1
ATOM 654 C CA . THR A 1 79 ? 11.116 -1.092 -11.525 1.00 92.00 79 THR A CA 1
ATOM 655 C C . THR A 1 79 ? 10.694 -2.016 -10.382 1.00 92.00 79 THR A C 1
ATOM 657 O O . THR A 1 79 ? 9.610 -2.598 -10.418 1.00 92.00 79 THR A O 1
ATOM 660 N N . LEU A 1 80 ? 11.518 -2.137 -9.336 1.00 93.38 80 LEU A N 1
ATOM 661 C CA . LEU A 1 80 ? 11.176 -2.921 -8.148 1.00 93.38 80 LEU A CA 1
ATOM 662 C C . LEU A 1 80 ? 10.065 -2.285 -7.312 1.00 93.38 80 LEU A C 1
ATOM 664 O O . LEU A 1 80 ? 9.260 -3.013 -6.740 1.00 93.38 80 LEU A O 1
ATOM 668 N N . GLU A 1 81 ? 9.980 -0.958 -7.262 1.00 91.25 81 GLU A N 1
ATOM 669 C CA . GLU A 1 81 ? 8.850 -0.266 -6.644 1.00 91.25 81 GLU A CA 1
ATOM 670 C C . GLU A 1 81 ? 7.534 -0.612 -7.353 1.00 91.25 81 GLU A C 1
ATOM 672 O O . GLU A 1 81 ? 6.570 -1.003 -6.695 1.00 91.25 81 GLU A O 1
ATOM 677 N N . LEU A 1 82 ? 7.509 -0.570 -8.690 1.00 91.31 82 LEU A N 1
ATOM 678 C CA . LEU A 1 82 ? 6.341 -1.003 -9.465 1.00 91.31 82 LEU A CA 1
ATOM 679 C C . LEU A 1 82 ? 6.011 -2.481 -9.220 1.00 91.31 82 LEU A C 1
ATOM 681 O O . LEU A 1 82 ? 4.838 -2.834 -9.080 1.00 91.31 82 LEU A O 1
ATOM 685 N N . LYS A 1 83 ? 7.033 -3.343 -9.113 1.00 95.25 83 LYS A N 1
ATOM 686 C CA . LYS A 1 83 ? 6.845 -4.767 -8.802 1.00 95.25 83 LYS A CA 1
ATOM 687 C C . LYS A 1 83 ? 6.199 -4.959 -7.432 1.00 95.25 83 LYS A C 1
ATOM 689 O O . LYS A 1 83 ? 5.253 -5.736 -7.307 1.00 95.25 83 LYS A O 1
ATOM 694 N N . LEU A 1 84 ? 6.685 -4.241 -6.421 1.00 95.12 84 LEU A N 1
ATOM 695 C CA . LEU A 1 84 ? 6.120 -4.257 -5.076 1.00 95.12 84 LEU A CA 1
ATOM 696 C C . LEU A 1 84 ? 4.664 -3.789 -5.102 1.00 95.12 84 LEU A C 1
ATOM 698 O O . LEU A 1 84 ? 3.798 -4.471 -4.557 1.00 95.12 84 LEU A O 1
ATOM 702 N N . LEU A 1 85 ? 4.385 -2.664 -5.766 1.00 92.56 85 LEU A N 1
ATOM 703 C CA . LEU A 1 85 ? 3.042 -2.101 -5.866 1.00 92.56 85 LEU A CA 1
ATOM 704 C C . LEU A 1 85 ? 2.061 -3.089 -6.511 1.00 92.56 85 LEU A C 1
ATOM 706 O O . LEU A 1 85 ? 1.005 -3.352 -5.945 1.00 92.56 85 LEU A O 1
ATOM 710 N N . ILE A 1 86 ? 2.408 -3.682 -7.656 1.00 93.38 86 ILE A N 1
ATOM 711 C CA . ILE A 1 86 ? 1.554 -4.684 -8.316 1.00 93.38 86 ILE A CA 1
ATOM 712 C C . ILE A 1 86 ? 1.350 -5.910 -7.436 1.00 93.38 86 ILE A C 1
ATOM 714 O O . ILE A 1 86 ? 0.236 -6.423 -7.368 1.00 93.38 86 ILE A O 1
ATOM 718 N N . SER A 1 87 ? 2.387 -6.355 -6.729 1.00 96.00 87 SER A N 1
ATOM 719 C CA . SER A 1 87 ? 2.275 -7.488 -5.808 1.00 96.00 87 SER A CA 1
ATOM 720 C C . SER A 1 87 ? 1.275 -7.189 -4.683 1.00 96.00 87 SER A C 1
ATOM 72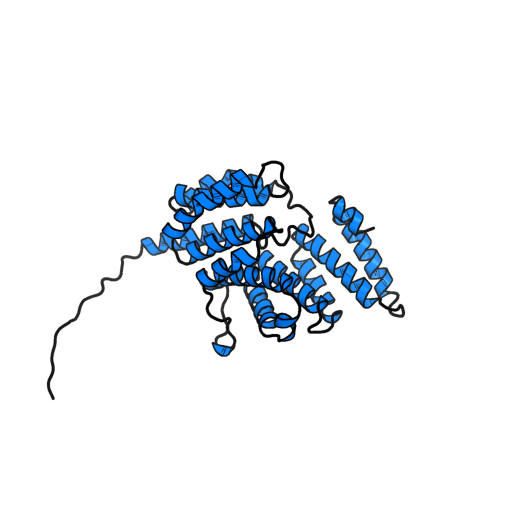2 O O . SER A 1 87 ? 0.427 -8.023 -4.387 1.00 96.00 87 SER A O 1
ATOM 724 N N . LEU A 1 88 ? 1.285 -5.972 -4.121 1.00 95.00 88 LEU A N 1
ATOM 725 C CA . LEU A 1 88 ? 0.279 -5.537 -3.142 1.00 95.00 88 LEU A CA 1
ATOM 726 C C . LEU A 1 88 ? -1.137 -5.467 -3.739 1.00 95.00 88 LEU A C 1
ATOM 728 O O . LEU A 1 88 ? -2.091 -5.894 -3.092 1.00 95.00 88 LEU A O 1
ATOM 732 N N . ARG A 1 89 ? -1.280 -4.933 -4.958 1.00 92.31 89 ARG A N 1
ATOM 733 C CA . ARG A 1 89 ? -2.582 -4.754 -5.631 1.00 92.31 89 ARG A CA 1
ATOM 734 C C . ARG A 1 89 ? -3.194 -6.049 -6.165 1.00 92.31 89 ARG A C 1
ATOM 736 O O . ARG A 1 89 ? -4.393 -6.097 -6.388 1.00 92.31 89 ARG A O 1
ATOM 743 N N . SER A 1 90 ? -2.381 -7.080 -6.368 1.00 93.44 90 SER A N 1
ATOM 744 C CA . SER A 1 90 ? -2.812 -8.409 -6.818 1.00 93.44 90 SER A CA 1
ATOM 745 C C . SER A 1 90 ? -2.865 -9.436 -5.684 1.00 93.44 90 SER A C 1
ATOM 747 O O . SER A 1 90 ? -2.871 -10.632 -5.947 1.00 93.44 90 SER A O 1
ATOM 749 N N . GLU A 1 91 ? -2.862 -8.972 -4.430 1.00 94.88 91 GLU A N 1
ATOM 750 C CA . GLU A 1 91 ? -2.908 -9.799 -3.215 1.00 94.88 91 GLU A CA 1
ATOM 751 C C . GLU A 1 91 ? -1.730 -10.785 -3.039 1.00 94.88 91 GLU A C 1
ATOM 753 O O . GLU A 1 91 ? -1.732 -11.625 -2.140 1.00 94.88 91 GLU A O 1
ATOM 758 N N . HIS A 1 92 ? -0.653 -10.635 -3.816 1.00 96.62 92 HIS A N 1
ATOM 759 C CA . HIS A 1 92 ? 0.599 -11.382 -3.664 1.00 96.62 92 HIS A CA 1
ATOM 760 C C . HIS A 1 92 ? 1.495 -10.741 -2.587 1.00 96.62 92 HIS A C 1
ATOM 762 O O . HIS A 1 92 ? 2.624 -10.312 -2.842 1.00 96.62 92 HIS A O 1
ATOM 768 N N . TYR A 1 93 ? 0.996 -10.655 -1.350 1.00 97.31 93 TYR A N 1
ATOM 769 C CA . TYR A 1 93 ? 1.663 -9.931 -0.257 1.00 97.31 93 TYR A CA 1
ATOM 770 C C . TYR A 1 93 ? 3.041 -10.496 0.111 1.00 97.31 93 TYR A C 1
ATOM 772 O O . TYR A 1 93 ? 3.942 -9.737 0.474 1.00 97.31 93 TYR A O 1
ATOM 780 N N . GLN A 1 94 ? 3.224 -11.813 -0.019 1.00 97.56 94 GLN A N 1
ATOM 781 C CA . GLN A 1 94 ? 4.512 -12.466 0.217 1.00 97.56 94 GLN A CA 1
ATOM 782 C C . GLN A 1 94 ? 5.579 -11.988 -0.781 1.00 97.56 94 GLN A C 1
ATOM 784 O O . GLN A 1 94 ? 6.683 -11.626 -0.382 1.00 97.56 94 GLN A O 1
ATOM 789 N N . GLU A 1 95 ? 5.234 -11.892 -2.067 1.00 97.12 95 GLU A N 1
ATOM 790 C CA . GLU A 1 95 ? 6.145 -11.371 -3.092 1.00 97.12 95 GLU A CA 1
ATOM 791 C C . GLU A 1 95 ? 6.478 -9.894 -2.835 1.00 97.12 95 GLU A C 1
ATOM 793 O O . GLU A 1 95 ? 7.640 -9.491 -2.911 1.00 97.12 95 GLU A O 1
ATOM 798 N N . ALA A 1 96 ? 5.481 -9.085 -2.454 1.00 97.44 96 ALA A N 1
ATOM 799 C CA . ALA A 1 96 ? 5.705 -7.686 -2.084 1.00 97.44 96 ALA A CA 1
ATOM 800 C C . ALA A 1 96 ? 6.711 -7.557 -0.923 1.00 97.44 96 ALA A C 1
ATOM 802 O O . ALA A 1 96 ? 7.590 -6.690 -0.938 1.00 97.44 96 ALA A O 1
ATOM 803 N N . TYR A 1 97 ? 6.606 -8.443 0.070 1.00 97.44 97 TYR A N 1
ATOM 804 C CA . TYR A 1 97 ? 7.518 -8.508 1.208 1.00 97.44 97 TYR A CA 1
ATOM 805 C C . TYR A 1 97 ? 8.949 -8.886 0.802 1.00 97.44 97 TYR A C 1
ATOM 807 O O . TYR A 1 97 ? 9.910 -8.265 1.263 1.00 97.44 97 TYR A O 1
ATOM 815 N N . GLU A 1 98 ? 9.107 -9.863 -0.088 1.00 96.00 98 GLU A N 1
ATOM 816 C CA . GLU A 1 98 ? 10.410 -10.297 -0.601 1.00 96.00 98 GLU A CA 1
ATOM 817 C C . GLU A 1 98 ? 11.106 -9.199 -1.410 1.00 96.00 98 GLU A C 1
ATOM 819 O O . GLU A 1 98 ? 12.296 -8.937 -1.212 1.00 96.00 98 GLU A O 1
ATOM 824 N N . VAL A 1 99 ? 10.358 -8.491 -2.262 1.00 95.81 99 VAL A N 1
ATOM 825 C CA . VAL A 1 99 ? 10.869 -7.318 -2.985 1.00 95.81 99 VAL A CA 1
ATOM 826 C C . VAL A 1 99 ? 11.310 -6.232 -1.999 1.00 95.81 99 VAL A C 1
ATOM 828 O O . VAL A 1 99 ? 12.384 -5.644 -2.162 1.00 95.81 99 VAL A O 1
ATOM 831 N N . TYR A 1 100 ? 10.539 -6.004 -0.932 1.00 94.81 100 TYR A N 1
ATOM 832 C CA . TYR A 1 100 ? 10.910 -5.054 0.113 1.00 94.81 100 TYR A CA 1
ATOM 833 C C . TYR A 1 100 ? 12.202 -5.430 0.840 1.00 94.81 100 TYR A C 1
ATOM 835 O O . TYR A 1 100 ? 13.067 -4.575 1.064 1.00 94.81 100 TYR A O 1
ATOM 843 N N . LEU A 1 101 ? 12.376 -6.704 1.190 1.00 93.38 101 LEU A N 1
ATOM 844 C CA . LEU A 1 101 ? 13.620 -7.200 1.778 1.00 93.38 101 LEU A CA 1
ATOM 845 C C . LEU A 1 101 ? 14.813 -6.999 0.840 1.00 93.38 101 LEU A C 1
ATOM 847 O O . LEU A 1 101 ? 15.840 -6.470 1.270 1.00 93.38 101 LEU A O 1
ATOM 851 N N . LEU A 1 102 ? 14.658 -7.354 -0.438 1.00 92.31 102 LEU A N 1
ATOM 852 C CA . LEU A 1 102 ? 15.706 -7.210 -1.448 1.00 92.31 102 LEU A CA 1
ATOM 853 C C . LEU A 1 102 ? 16.211 -5.765 -1.555 1.00 92.31 102 LEU A C 1
ATOM 855 O O . LEU A 1 102 ? 17.419 -5.541 -1.653 1.00 92.31 102 LEU A O 1
ATOM 859 N N . VAL A 1 103 ? 15.295 -4.793 -1.545 1.00 90.94 103 VAL A N 1
ATOM 860 C CA . VAL A 1 103 ? 15.628 -3.370 -1.688 1.00 90.94 103 VAL A CA 1
ATOM 861 C C . VAL A 1 103 ? 16.172 -2.779 -0.389 1.00 90.94 103 VAL A C 1
ATOM 863 O O . VAL A 1 103 ? 17.222 -2.138 -0.400 1.00 90.94 103 VAL A O 1
ATOM 866 N N . SER A 1 104 ? 15.517 -3.029 0.746 1.00 86.00 104 SER A N 1
ATOM 867 C CA . SER A 1 104 ? 15.872 -2.411 2.034 1.00 86.00 104 SER A CA 1
ATOM 868 C C . SER A 1 104 ? 17.245 -2.824 2.581 1.00 86.00 104 SER A C 1
ATOM 870 O O . SER A 1 104 ? 17.838 -2.093 3.379 1.00 86.00 104 SER A O 1
ATOM 872 N N . GLN A 1 105 ? 17.778 -3.968 2.147 1.00 84.75 105 GLN A N 1
ATOM 873 C CA . GLN A 1 105 ? 19.106 -4.447 2.543 1.00 84.75 105 GLN A CA 1
ATOM 874 C C . GLN A 1 105 ? 20.253 -3.786 1.755 1.00 84.75 105 GLN A C 1
ATOM 876 O O . GLN A 1 105 ? 21.403 -3.819 2.200 1.00 84.75 105 GLN A O 1
ATOM 881 N N . ARG A 1 106 ? 19.966 -3.148 0.612 1.00 84.38 106 ARG A N 1
ATOM 882 C CA . ARG A 1 106 ? 20.977 -2.535 -0.267 1.00 84.38 106 ARG A CA 1
ATOM 883 C C . ARG A 1 106 ? 21.548 -1.247 0.335 1.00 84.38 106 ARG A C 1
ATOM 885 O O . ARG A 1 106 ? 20.877 -0.515 1.069 1.00 84.38 106 ARG A O 1
ATOM 892 N N . ARG A 1 107 ? 22.820 -0.958 0.047 1.00 80.44 107 ARG A N 1
ATOM 893 C CA . ARG A 1 107 ? 23.491 0.267 0.525 1.00 80.44 107 ARG A CA 1
ATOM 894 C C . ARG A 1 107 ? 23.096 1.459 -0.341 1.00 80.44 107 ARG A C 1
ATOM 896 O O . ARG A 1 107 ? 22.808 2.527 0.187 1.00 80.44 107 ARG A O 1
ATOM 903 N N . GLU A 1 108 ? 23.028 1.225 -1.642 1.00 80.12 108 GLU A N 1
ATOM 904 C CA . GLU A 1 108 ? 22.670 2.161 -2.702 1.00 80.12 108 GLU A CA 1
ATOM 905 C C . GLU A 1 108 ? 21.292 2.776 -2.426 1.00 80.12 108 GLU A C 1
ATOM 907 O O . GLU A 1 108 ? 21.128 3.992 -2.471 1.00 80.12 108 GLU A O 1
ATOM 912 N N . PHE A 1 109 ? 20.331 1.956 -1.988 1.00 75.56 109 PHE A N 1
ATOM 913 C CA . PHE A 1 109 ? 18.988 2.409 -1.617 1.00 75.56 109 PHE A CA 1
ATOM 914 C C . PHE A 1 109 ? 18.996 3.490 -0.523 1.00 75.56 109 PHE A C 1
ATOM 916 O O . PHE A 1 109 ? 18.253 4.464 -0.599 1.00 75.56 109 PHE A O 1
ATOM 923 N N . ARG A 1 110 ? 19.869 3.355 0.485 1.00 69.75 110 ARG A N 1
ATOM 924 C CA . ARG A 1 110 ? 19.966 4.315 1.598 1.00 69.75 110 ARG A CA 1
ATOM 925 C C . ARG A 1 110 ? 20.578 5.654 1.192 1.00 69.75 110 ARG A C 1
ATOM 927 O O . ARG A 1 110 ? 20.379 6.632 1.903 1.00 69.75 110 ARG A O 1
ATOM 934 N N . GLN A 1 111 ? 21.342 5.686 0.104 1.00 69.00 111 GLN A N 1
ATOM 935 C CA . GLN A 1 111 ? 22.085 6.867 -0.338 1.00 69.00 111 GLN A CA 1
ATOM 936 C C . GLN A 1 111 ? 21.350 7.656 -1.422 1.00 69.00 111 GLN A C 1
ATOM 938 O O . GLN A 1 111 ? 21.567 8.856 -1.547 1.00 69.00 111 GLN A O 1
ATOM 943 N N . LEU A 1 112 ? 20.504 6.989 -2.209 1.00 60.25 112 LEU A N 1
ATOM 944 C CA . LEU A 1 112 ? 20.084 7.526 -3.494 1.00 60.25 112 LEU A CA 1
ATOM 945 C C . LEU A 1 112 ? 18.913 8.523 -3.420 1.00 60.25 112 LEU A C 1
ATOM 947 O O . LEU A 1 112 ? 18.973 9.509 -4.144 1.00 60.25 112 LEU A O 1
ATOM 951 N N . TYR A 1 113 ? 17.886 8.350 -2.566 1.00 62.34 113 TYR A N 1
ATOM 952 C CA . TYR A 1 113 ? 16.709 9.246 -2.606 1.00 62.34 113 TYR A CA 1
ATOM 953 C C . TYR A 1 113 ? 15.932 9.386 -1.286 1.00 62.34 113 TYR A C 1
ATOM 955 O O . TYR A 1 113 ? 15.215 8.459 -0.900 1.00 62.34 113 TYR A O 1
ATOM 963 N N . PRO A 1 114 ? 15.928 10.580 -0.661 1.00 64.44 114 PRO A N 1
ATOM 964 C CA . PRO A 1 114 ? 14.985 10.916 0.408 1.00 64.44 114 PRO A CA 1
ATOM 965 C C . PRO A 1 114 ? 13.515 10.757 -0.019 1.00 64.44 114 PRO A C 1
ATOM 967 O O . PRO A 1 114 ? 12.718 10.238 0.752 1.00 64.44 114 PRO A O 1
ATOM 970 N N . TYR A 1 115 ? 13.171 11.112 -1.266 1.00 60.09 115 TYR A N 1
ATOM 971 C CA . TYR A 1 115 ? 11.811 10.971 -1.808 1.00 60.09 115 TYR A CA 1
ATOM 972 C C . TYR A 1 115 ? 11.364 9.506 -1.900 1.00 60.09 115 TYR A C 1
ATOM 974 O O . TYR A 1 115 ? 10.288 9.165 -1.424 1.00 60.09 115 TYR A O 1
ATOM 982 N N . LEU A 1 116 ? 12.181 8.613 -2.476 1.00 65.88 116 LEU A N 1
ATOM 983 C CA . LEU A 1 116 ? 11.820 7.189 -2.531 1.00 65.88 116 LEU A CA 1
ATOM 984 C C . LEU A 1 116 ? 11.760 6.604 -1.117 1.00 65.88 116 LEU A C 1
ATOM 986 O O . LEU A 1 116 ? 10.894 5.788 -0.821 1.00 65.88 116 LEU A O 1
ATOM 990 N N . ALA A 1 117 ? 12.613 7.057 -0.196 1.00 74.19 117 ALA A N 1
ATOM 991 C CA . ALA A 1 117 ? 12.544 6.601 1.187 1.00 74.19 117 ALA A CA 1
ATOM 992 C C . ALA A 1 117 ? 11.159 6.843 1.822 1.00 74.19 117 ALA A C 1
ATOM 994 O O . ALA A 1 117 ? 10.741 6.045 2.659 1.00 74.19 117 ALA A O 1
ATOM 995 N N . GLU A 1 118 ? 10.427 7.880 1.408 1.00 76.50 118 GLU A N 1
ATOM 996 C CA . GLU A 1 118 ? 9.066 8.152 1.876 1.00 76.50 118 GLU A CA 1
ATOM 997 C C . GLU A 1 118 ? 8.065 7.074 1.436 1.00 76.50 118 GLU A C 1
ATOM 999 O O . GLU A 1 118 ? 7.454 6.421 2.289 1.00 76.50 118 GLU A O 1
ATOM 1004 N N . SER A 1 119 ? 7.941 6.823 0.128 1.00 80.50 119 SER A N 1
ATOM 1005 C CA . SER A 1 119 ? 7.032 5.799 -0.413 1.00 80.50 119 SER A CA 1
ATOM 1006 C C . SER A 1 119 ? 7.363 4.411 0.138 1.00 80.50 119 SER A C 1
ATOM 1008 O O . SER A 1 119 ? 6.479 3.662 0.550 1.00 80.50 119 SER A O 1
ATOM 1010 N N . TRP A 1 120 ? 8.649 4.087 0.281 1.00 87.31 120 TRP A N 1
ATOM 1011 C CA . TRP A 1 120 ? 9.081 2.813 0.854 1.00 87.31 120 TRP A CA 1
ATOM 1012 C C . TRP A 1 120 ? 8.823 2.701 2.365 1.00 87.31 120 TRP A C 1
ATOM 1014 O O . TRP A 1 120 ? 8.510 1.612 2.853 1.00 87.31 120 TRP A O 1
ATOM 1024 N N . LYS A 1 121 ? 8.883 3.792 3.139 1.00 87.38 121 LYS A N 1
ATOM 1025 C CA . LYS A 1 121 ? 8.408 3.780 4.538 1.00 87.38 121 LYS A CA 1
ATOM 1026 C C . LYS A 1 121 ? 6.912 3.480 4.610 1.00 87.38 121 LYS A C 1
ATOM 1028 O O . LYS A 1 121 ? 6.480 2.745 5.498 1.00 87.38 121 LYS A O 1
ATOM 1033 N N . LEU A 1 122 ? 6.135 4.009 3.671 1.00 88.62 122 LEU A N 1
ATOM 1034 C CA . LEU A 1 122 ? 4.705 3.756 3.594 1.00 88.62 122 LEU A CA 1
ATOM 1035 C C . LEU A 1 122 ? 4.414 2.300 3.193 1.00 88.62 122 LEU A C 1
ATOM 1037 O O . LEU A 1 122 ? 3.666 1.624 3.898 1.00 88.62 122 LEU A O 1
ATOM 1041 N N . TYR A 1 123 ? 5.087 1.755 2.172 1.00 92.38 123 TYR A N 1
ATOM 1042 C CA . TYR A 1 123 ? 4.990 0.328 1.832 1.00 92.38 123 TYR A CA 1
ATOM 1043 C C . TYR A 1 123 ? 5.353 -0.573 3.014 1.00 92.38 123 TYR A C 1
ATOM 1045 O O . TYR A 1 123 ? 4.669 -1.564 3.260 1.00 92.38 123 TYR A O 1
ATOM 1053 N N . ARG A 1 124 ? 6.372 -0.212 3.810 1.00 93.56 124 ARG A N 1
ATOM 1054 C CA . ARG A 1 124 ? 6.715 -0.956 5.034 1.00 93.56 124 ARG A CA 1
ATOM 1055 C C . ARG A 1 124 ? 5.551 -1.034 6.013 1.00 93.56 124 ARG A C 1
ATOM 1057 O O . ARG A 1 124 ? 5.380 -2.084 6.628 1.00 93.56 124 ARG A O 1
ATOM 1064 N N . ALA A 1 125 ? 4.802 0.056 6.179 1.00 94.50 125 ALA A N 1
ATOM 1065 C CA . ALA A 1 125 ? 3.652 0.110 7.075 1.00 94.50 125 ALA A CA 1
ATOM 1066 C C . ALA A 1 125 ? 2.496 -0.769 6.563 1.00 94.50 125 ALA A C 1
ATOM 1068 O O . ALA A 1 125 ? 1.897 -1.499 7.348 1.00 94.50 125 ALA A O 1
ATOM 1069 N N . TYR A 1 126 ? 2.233 -0.780 5.251 1.00 95.88 126 TYR A N 1
ATOM 1070 C CA . TYR A 1 126 ? 1.239 -1.688 4.658 1.00 95.88 126 TYR A CA 1
ATOM 1071 C C . TYR A 1 126 ? 1.662 -3.159 4.770 1.00 95.88 126 TYR A C 1
ATOM 1073 O O . TYR A 1 126 ? 0.856 -4.006 5.143 1.00 95.88 126 TYR A O 1
ATOM 1081 N N . LEU A 1 127 ? 2.936 -3.479 4.529 1.00 97.19 127 LEU A N 1
ATOM 1082 C CA . LEU A 1 127 ? 3.465 -4.829 4.752 1.00 97.19 127 LEU A CA 1
ATOM 1083 C C . LEU A 1 127 ? 3.379 -5.242 6.224 1.00 97.19 127 LEU A C 1
ATOM 1085 O O . LEU A 1 127 ? 3.141 -6.406 6.525 1.00 97.19 127 LEU A O 1
ATOM 1089 N N . GLU A 1 128 ? 3.556 -4.299 7.151 1.00 97.25 128 GLU A N 1
ATOM 1090 C CA . GLU A 1 128 ? 3.370 -4.567 8.575 1.00 97.25 128 GLU A CA 1
ATOM 1091 C C . GLU A 1 128 ? 1.922 -4.950 8.903 1.00 97.25 128 GLU A C 1
ATOM 1093 O O . GLU A 1 128 ? 1.711 -5.879 9.678 1.00 97.25 128 GLU A O 1
ATOM 1098 N N . PHE A 1 129 ? 0.930 -4.302 8.289 1.00 97.50 129 PHE A N 1
ATOM 1099 C CA . PHE A 1 129 ? -0.469 -4.709 8.431 1.00 97.50 129 PHE A CA 1
ATOM 1100 C C . PHE A 1 129 ? -0.687 -6.167 7.992 1.00 97.50 129 PHE A C 1
ATOM 1102 O O . PHE A 1 129 ? -1.308 -6.944 8.718 1.00 97.50 129 PHE A O 1
ATOM 1109 N N . PHE A 1 130 ? -0.117 -6.578 6.857 1.00 97.38 130 PHE A N 1
ATOM 1110 C CA . PHE A 1 130 ? -0.229 -7.962 6.381 1.00 97.38 130 PHE A CA 1
ATOM 1111 C C . PHE A 1 130 ? 0.584 -8.980 7.190 1.00 97.38 130 PHE A C 1
ATOM 1113 O O . PHE A 1 130 ? 0.179 -10.134 7.288 1.00 97.38 130 PHE A O 1
ATOM 1120 N N . LEU A 1 131 ? 1.689 -8.570 7.819 1.00 96.44 131 LEU A N 1
ATOM 1121 C CA . LEU A 1 131 ? 2.395 -9.401 8.802 1.00 96.44 131 LEU A CA 1
ATOM 1122 C C . LEU A 1 131 ? 1.541 -9.637 10.053 1.00 96.44 131 LEU A C 1
ATOM 1124 O O . LEU A 1 131 ? 1.457 -10.763 10.530 1.00 96.44 131 LEU A O 1
ATOM 1128 N N . ARG A 1 132 ? 0.898 -8.587 10.580 1.00 94.75 132 ARG A N 1
ATOM 1129 C CA . ARG A 1 132 ? 0.046 -8.670 11.782 1.00 94.75 132 ARG A CA 1
ATOM 1130 C C . ARG A 1 132 ? -1.232 -9.468 11.559 1.00 94.75 132 ARG A C 1
ATOM 1132 O O . ARG A 1 132 ? -1.750 -10.053 12.498 1.00 94.75 132 ARG A O 1
ATOM 1139 N N . THR A 1 133 ? -1.725 -9.486 10.325 1.00 94.88 133 THR A N 1
ATOM 1140 C CA . THR A 1 133 ? -2.899 -10.271 9.914 1.00 94.88 133 THR A CA 1
ATOM 1141 C C . THR A 1 133 ? -2.527 -11.640 9.340 1.00 94.88 133 THR A C 1
ATOM 1143 O O . THR A 1 133 ? -3.375 -12.298 8.744 1.00 94.88 133 THR A O 1
ATOM 1146 N N . GLU A 1 134 ? -1.267 -12.065 9.507 1.00 94.75 134 GLU A N 1
ATOM 1147 C CA . GLU A 1 134 ? -0.752 -13.392 9.133 1.00 94.75 134 GLU A CA 1
ATOM 1148 C C . GLU A 1 134 ? -0.879 -13.739 7.636 1.00 94.75 134 GLU A C 1
ATOM 1150 O O . GLU A 1 134 ? -0.753 -14.895 7.236 1.00 94.75 134 GLU A O 1
ATOM 1155 N N . LYS A 1 135 ? -1.057 -12.730 6.773 1.00 95.38 135 LYS A N 1
ATOM 1156 C CA . LYS A 1 135 ? -1.068 -12.891 5.308 1.00 95.38 135 LYS A CA 1
ATOM 1157 C C . LYS A 1 135 ? 0.330 -12.936 4.691 1.00 95.38 135 LYS A C 1
ATOM 1159 O O . LYS A 1 135 ? 0.475 -13.223 3.506 1.00 95.38 135 LYS A O 1
ATOM 1164 N N . ILE A 1 136 ? 1.353 -12.631 5.485 1.00 97.19 136 ILE A N 1
ATOM 1165 C CA . ILE A 1 136 ? 2.766 -12.752 5.126 1.00 97.19 136 ILE A CA 1
ATOM 1166 C C . ILE A 1 136 ? 3.435 -13.659 6.148 1.00 97.19 136 ILE A C 1
ATOM 1168 O O . ILE A 1 136 ? 3.316 -13.442 7.355 1.00 97.19 136 ILE A O 1
ATOM 1172 N N . GLN A 1 137 ? 4.211 -14.618 5.655 1.00 95.12 137 GLN A N 1
ATOM 1173 C CA . GLN A 1 137 ? 5.042 -15.479 6.480 1.00 95.12 137 GLN A CA 1
ATOM 1174 C C . GLN A 1 137 ? 6.484 -14.953 6.448 1.00 95.12 137 GLN A C 1
ATOM 1176 O O . GLN A 1 137 ? 7.156 -15.022 5.412 1.00 95.12 137 GLN A O 1
ATOM 1181 N N . PRO A 1 138 ? 6.990 -14.377 7.556 1.00 91.94 138 PRO A N 1
ATOM 1182 C CA . PRO A 1 138 ? 8.366 -13.909 7.598 1.00 91.94 138 PRO A CA 1
ATOM 1183 C C . PRO A 1 138 ? 9.347 -15.101 7.558 1.00 91.94 138 PRO A C 1
ATOM 1185 O O . PRO A 1 138 ? 9.028 -16.170 8.081 1.00 91.94 138 PRO A O 1
ATOM 1188 N N . PRO A 1 139 ? 10.566 -14.924 7.010 1.00 91.06 139 PRO A N 1
ATOM 1189 C CA . PRO A 1 139 ? 11.589 -15.966 6.958 1.00 91.06 139 PRO A CA 1
ATOM 1190 C C . PRO A 1 139 ? 11.837 -16.613 8.320 1.00 91.06 139 PRO A C 1
ATOM 1192 O O . PRO A 1 139 ? 11.901 -15.908 9.323 1.00 91.06 139 PRO A O 1
ATOM 1195 N N . ALA A 1 140 ? 12.054 -17.929 8.370 1.00 89.69 140 ALA A N 1
ATOM 1196 C CA . ALA A 1 140 ? 12.311 -18.634 9.629 1.00 89.69 140 ALA A CA 1
ATOM 1197 C C . ALA A 1 140 ? 13.504 -18.036 10.398 1.00 89.69 140 ALA A C 1
ATOM 1199 O O . ALA A 1 140 ? 13.399 -17.805 11.600 1.00 89.69 140 ALA A O 1
ATOM 1200 N N . ASP A 1 141 ? 14.577 -17.686 9.690 1.00 90.44 141 ASP A N 1
ATOM 1201 C CA . ASP A 1 141 ? 15.766 -17.033 10.239 1.00 90.44 141 ASP A CA 1
ATOM 1202 C C . ASP A 1 141 ? 15.488 -15.562 10.629 1.00 90.44 141 ASP A C 1
ATOM 1204 O O . ASP A 1 141 ? 15.265 -14.729 9.740 1.00 90.44 141 ASP A O 1
ATOM 1208 N N . PRO A 1 142 ? 15.542 -15.198 11.929 1.00 86.62 142 PRO A N 1
ATOM 1209 C CA . PRO A 1 142 ? 15.331 -13.828 12.393 1.00 86.62 142 PRO A CA 1
ATOM 1210 C C . PRO A 1 142 ? 16.300 -12.802 11.796 1.00 86.62 142 PRO A C 1
ATOM 1212 O O . PRO A 1 142 ? 15.910 -11.645 11.631 1.00 86.62 142 PRO A O 1
ATOM 1215 N N . ALA A 1 143 ? 17.526 -13.199 11.434 1.00 86.12 143 ALA A N 1
ATOM 1216 C CA . ALA A 1 143 ? 18.516 -12.299 10.839 1.00 86.12 143 ALA A CA 1
ATOM 1217 C C . ALA A 1 143 ? 18.113 -11.831 9.430 1.00 86.12 143 ALA A C 1
ATOM 1219 O O . ALA A 1 143 ? 18.548 -10.771 8.977 1.00 86.12 143 ALA A O 1
ATOM 1220 N N . LYS A 1 144 ? 17.246 -12.595 8.754 1.00 86.38 144 LYS A N 1
ATOM 1221 C CA . LYS A 1 144 ? 16.714 -12.284 7.420 1.00 86.38 144 LYS A CA 1
ATOM 1222 C C . LYS A 1 144 ? 15.372 -11.552 7.461 1.00 86.38 144 LYS A C 1
ATOM 1224 O O . LYS A 1 144 ? 14.870 -11.155 6.411 1.00 86.38 144 LYS A O 1
ATOM 1229 N N . ARG A 1 145 ? 14.777 -11.365 8.644 1.00 88.69 145 ARG A N 1
ATOM 1230 C CA . ARG A 1 145 ? 13.491 -10.672 8.807 1.00 88.69 145 ARG A CA 1
ATOM 1231 C C . ARG A 1 145 ? 13.674 -9.159 8.821 1.00 88.69 145 ARG A C 1
ATOM 1233 O O . ARG A 1 145 ? 14.713 -8.621 9.203 1.00 88.69 145 ARG A O 1
ATOM 1240 N N . LEU A 1 146 ? 12.601 -8.448 8.486 1.00 88.00 146 LEU A N 1
ATOM 1241 C CA . LEU A 1 146 ? 12.521 -7.017 8.763 1.00 88.00 146 LEU A CA 1
ATOM 1242 C C . LEU A 1 146 ? 12.565 -6.754 10.271 1.00 88.00 146 LEU A C 1
ATOM 1244 O O . LEU A 1 146 ? 11.959 -7.467 11.070 1.00 88.00 146 LEU A O 1
ATOM 1248 N N . LYS A 1 147 ? 13.244 -5.669 10.657 1.00 88.50 147 LYS A N 1
ATOM 1249 C CA . LYS A 1 147 ? 13.241 -5.192 12.044 1.00 88.50 147 LYS A CA 1
ATOM 1250 C C . LYS A 1 147 ? 11.810 -4.907 12.504 1.00 88.50 147 LYS A C 1
ATOM 1252 O O . LYS A 1 147 ? 10.975 -4.453 11.711 1.00 88.50 147 LYS A O 1
ATOM 1257 N N . ARG A 1 148 ? 11.567 -5.112 13.804 1.00 88.81 148 ARG A N 1
ATOM 1258 C CA . ARG A 1 148 ? 10.283 -4.830 14.461 1.00 88.81 148 ARG A CA 1
ATOM 1259 C C . ARG A 1 148 ? 9.795 -3.427 14.102 1.00 88.81 148 ARG A C 1
ATOM 1261 O O . ARG A 1 148 ? 10.506 -2.443 14.327 1.00 88.81 148 ARG A O 1
ATOM 1268 N N . PHE A 1 149 ? 8.582 -3.346 13.569 1.00 92.12 149 PHE A N 1
ATOM 1269 C CA . PHE A 1 149 ? 7.953 -2.077 13.243 1.00 92.12 149 PHE A CA 1
ATOM 1270 C C . PHE A 1 149 ? 7.483 -1.371 14.516 1.00 92.12 149 PHE A C 1
ATOM 1272 O O . PHE A 1 149 ? 6.981 -1.997 15.450 1.00 92.12 149 PHE A O 1
ATOM 1279 N N . ARG A 1 150 ? 7.667 -0.051 14.567 1.00 89.94 150 ARG A N 1
ATOM 1280 C CA . ARG A 1 150 ? 7.237 0.788 15.690 1.00 89.94 150 ARG A CA 1
ATOM 1281 C C . ARG A 1 150 ? 6.353 1.897 15.143 1.00 89.94 150 ARG A C 1
ATOM 1283 O O . ARG A 1 150 ? 6.871 2.837 14.545 1.00 89.94 150 ARG A O 1
ATOM 1290 N N . ILE A 1 151 ? 5.045 1.794 15.377 1.00 87.94 151 ILE A N 1
ATOM 1291 C CA . ILE A 1 151 ? 4.063 2.755 14.859 1.00 87.94 151 ILE A CA 1
ATOM 1292 C C . ILE A 1 151 ? 4.353 4.185 15.323 1.00 87.94 151 ILE A C 1
ATOM 1294 O O . ILE A 1 151 ? 4.367 5.087 14.500 1.00 87.94 151 ILE A O 1
ATOM 1298 N N . GLY A 1 152 ? 4.725 4.390 16.593 1.00 86.44 152 GLY A N 1
ATOM 1299 C CA . GLY A 1 152 ? 5.096 5.719 17.095 1.00 86.44 152 GLY A CA 1
ATOM 1300 C C . GLY A 1 152 ? 6.294 6.331 16.359 1.00 86.44 152 GLY A C 1
ATOM 1301 O O . GLY A 1 152 ? 6.278 7.514 16.045 1.00 86.44 152 GLY A O 1
ATOM 1302 N N . LYS A 1 153 ? 7.304 5.523 15.993 1.00 87.56 153 LYS A N 1
ATOM 1303 C CA . LYS A 1 153 ? 8.432 6.006 15.179 1.00 87.56 153 LYS A CA 1
ATOM 1304 C C . LYS A 1 153 ? 7.975 6.368 13.766 1.00 87.56 153 LYS A C 1
ATOM 1306 O O . LYS A 1 153 ? 8.365 7.408 13.261 1.00 87.56 153 LYS A O 1
ATOM 1311 N N . PHE A 1 154 ? 7.151 5.521 13.149 1.00 87.50 154 PHE A N 1
ATOM 1312 C CA . PHE A 1 154 ? 6.578 5.810 11.836 1.00 87.50 154 PHE A CA 1
ATOM 1313 C C . PHE A 1 154 ? 5.805 7.134 11.849 1.00 87.50 154 PHE A C 1
ATOM 1315 O O . PHE A 1 154 ? 6.078 7.981 11.012 1.00 87.50 154 PHE A O 1
ATOM 1322 N N . LEU A 1 155 ? 4.933 7.347 12.841 1.00 82.06 155 LEU A N 1
ATOM 1323 C CA . LEU A 1 155 ? 4.136 8.568 12.989 1.00 82.06 155 LEU A CA 1
ATOM 1324 C C . LEU A 1 155 ? 4.979 9.811 13.295 1.00 82.06 155 LEU A C 1
ATOM 1326 O O . LEU A 1 155 ? 4.658 10.883 12.805 1.00 82.06 155 LEU A O 1
ATOM 1330 N N . ASN A 1 156 ? 6.071 9.690 14.048 1.00 81.56 156 ASN A N 1
ATOM 1331 C CA . ASN A 1 156 ? 6.981 10.816 14.288 1.00 81.56 156 ASN A CA 1
ATOM 1332 C C . ASN A 1 156 ? 7.813 11.180 13.058 1.00 81.56 156 ASN A C 1
ATOM 1334 O O . ASN A 1 156 ? 8.253 12.319 12.934 1.00 81.56 156 ASN A O 1
ATOM 1338 N N . ASP A 1 157 ? 8.019 10.229 12.149 1.00 74.31 157 ASP A N 1
ATOM 1339 C CA . ASP A 1 157 ? 8.639 10.514 10.863 1.00 74.31 157 ASP A CA 1
ATOM 1340 C C . ASP A 1 157 ? 7.642 11.228 9.918 1.00 74.31 157 ASP A C 1
ATOM 1342 O O . ASP A 1 157 ? 8.099 11.911 9.009 1.00 74.31 157 ASP A O 1
ATOM 1346 N N . VAL A 1 158 ? 6.312 11.129 10.132 1.00 64.69 158 VAL A N 1
ATOM 1347 C CA . VAL A 1 158 ? 5.239 11.695 9.268 1.00 64.69 158 VAL A CA 1
ATOM 1348 C C . VAL A 1 158 ? 5.310 13.220 9.063 1.00 64.69 158 VAL A C 1
ATOM 1350 O O . VAL A 1 158 ? 5.137 13.657 7.927 1.00 64.69 158 VAL A O 1
ATOM 1353 N N . PRO A 1 159 ? 5.580 14.068 10.075 1.00 55.91 159 PRO A N 1
ATOM 1354 C CA . PRO A 1 159 ? 5.715 15.513 9.880 1.00 55.91 159 PRO A CA 1
ATOM 1355 C C . PRO A 1 159 ? 6.774 15.907 8.842 1.00 55.91 159 PRO A C 1
ATOM 1357 O O . PRO A 1 159 ? 6.623 16.938 8.191 1.00 55.91 159 PRO A O 1
ATOM 1360 N N . ALA A 1 160 ? 7.806 15.079 8.629 1.00 50.44 160 ALA A N 1
ATOM 1361 C CA . ALA A 1 160 ? 8.822 15.321 7.602 1.00 50.44 160 ALA A CA 1
ATOM 1362 C C . ALA A 1 160 ? 8.285 15.175 6.163 1.00 50.44 160 ALA A C 1
ATOM 1364 O O . ALA A 1 160 ? 8.867 15.744 5.247 1.00 50.44 160 ALA A O 1
ATOM 1365 N N . PHE A 1 161 ? 7.158 14.480 5.967 1.00 52.72 161 PHE A N 1
ATOM 1366 C CA . PHE A 1 161 ? 6.511 14.278 4.662 1.00 52.72 161 PHE A CA 1
ATOM 1367 C C . PHE A 1 161 ? 5.622 15.474 4.249 1.00 52.72 161 PHE A C 1
ATOM 1369 O O . PHE A 1 161 ? 5.085 15.520 3.140 1.00 52.72 161 PHE A O 1
ATOM 1376 N N . SER A 1 162 ? 5.415 16.446 5.147 1.00 45.44 162 SER A N 1
ATOM 1377 C CA . SER A 1 162 ? 4.345 17.443 5.058 1.00 45.44 162 SER A CA 1
ATOM 1378 C C . SER A 1 162 ? 4.851 18.850 4.723 1.00 45.44 162 SER A C 1
ATOM 1380 O O . SER A 1 162 ? 5.059 19.652 5.633 1.00 45.44 162 SER A O 1
ATOM 1382 N N . LYS A 1 163 ? 4.902 19.181 3.422 1.00 44.81 163 LYS A N 1
ATOM 1383 C CA . LYS A 1 163 ? 4.531 20.521 2.901 1.00 44.81 163 LYS A CA 1
ATOM 1384 C C . LYS A 1 163 ? 3.823 20.474 1.535 1.00 44.81 163 LYS A C 1
ATOM 1386 O O . LYS A 1 163 ? 2.869 21.222 1.363 1.00 44.81 163 LYS A O 1
ATOM 1391 N N . ASP A 1 164 ? 4.167 19.539 0.638 1.00 49.59 164 ASP A N 1
ATOM 1392 C CA . ASP A 1 164 ? 3.681 19.586 -0.762 1.00 49.59 164 ASP A CA 1
ATOM 1393 C C . ASP A 1 164 ? 2.829 18.395 -1.252 1.00 49.59 164 ASP A C 1
ATOM 1395 O O . ASP A 1 164 ? 2.259 18.458 -2.341 1.00 49.59 164 ASP A O 1
ATOM 1399 N N . LYS A 1 165 ? 2.657 17.315 -0.472 1.00 60.34 165 LYS A N 1
ATOM 1400 C CA . LYS A 1 165 ? 2.042 16.065 -0.975 1.00 60.34 165 LYS A CA 1
ATOM 1401 C C . LYS A 1 165 ? 0.762 15.667 -0.244 1.00 60.34 165 LYS A C 1
ATOM 1403 O O . LYS A 1 165 ? 0.744 14.764 0.592 1.00 60.34 165 LYS A O 1
ATOM 1408 N N . ARG A 1 166 ? -0.350 16.317 -0.600 1.00 60.56 166 ARG A N 1
ATOM 1409 C CA . ARG A 1 166 ? -1.680 16.053 -0.010 1.00 60.56 166 ARG A CA 1
ATOM 1410 C C . ARG A 1 166 ? -2.091 14.572 -0.064 1.00 60.56 166 ARG A C 1
ATOM 1412 O O . ARG A 1 166 ? -2.704 14.097 0.885 1.00 60.56 166 ARG A O 1
ATOM 1419 N N . GLY A 1 167 ? -1.701 13.849 -1.114 1.00 64.19 167 GLY A N 1
ATOM 1420 C CA . GLY A 1 167 ? -2.031 12.437 -1.316 1.00 64.19 167 GLY A CA 1
ATOM 1421 C C . GLY A 1 167 ? -1.391 11.459 -0.322 1.00 64.19 167 GLY A C 1
ATOM 1422 O O . GLY A 1 167 ? -2.071 10.564 0.171 1.00 64.19 167 GLY A O 1
ATOM 1423 N N . MET A 1 168 ? -0.122 11.655 0.054 1.00 72.06 168 MET A N 1
ATOM 1424 C CA . MET A 1 168 ? 0.574 10.742 0.978 1.00 72.06 168 MET A CA 1
ATOM 1425 C C . MET A 1 168 ? -0.042 10.745 2.381 1.00 72.06 168 MET A C 1
ATOM 1427 O O . MET A 1 168 ? -0.118 9.702 3.031 1.00 72.06 168 MET A O 1
ATOM 1431 N N . ASN A 1 169 ? -0.550 11.896 2.831 1.00 80.25 169 ASN A N 1
ATOM 1432 C CA . ASN A 1 169 ? -1.214 12.008 4.129 1.00 80.25 169 ASN A CA 1
ATOM 1433 C C . ASN A 1 169 ? -2.441 11.089 4.233 1.00 80.25 169 ASN A C 1
ATOM 1435 O O . ASN A 1 169 ? -2.696 10.532 5.297 1.00 80.25 169 ASN A O 1
ATOM 1439 N N . ILE A 1 170 ? -3.167 10.874 3.132 1.00 86.56 170 ILE A N 1
ATOM 1440 C CA . ILE A 1 170 ? -4.321 9.966 3.091 1.00 86.56 170 ILE A CA 1
ATOM 1441 C C . ILE A 1 170 ? -3.862 8.531 3.349 1.00 86.56 170 ILE A C 1
ATOM 1443 O O . ILE A 1 170 ? -4.396 7.861 4.233 1.00 86.56 170 ILE A O 1
ATOM 1447 N N . SER A 1 171 ? -2.840 8.073 2.626 1.00 88.12 171 SER A N 1
ATOM 1448 C CA . SER A 1 171 ? -2.291 6.726 2.783 1.00 88.12 171 SER A CA 1
ATOM 1449 C C . SER A 1 171 ? -1.767 6.473 4.198 1.00 88.12 171 SER A C 1
ATOM 1451 O O . SER A 1 171 ? -1.895 5.357 4.705 1.00 88.12 171 SER A O 1
ATOM 1453 N N . ILE A 1 172 ? -1.210 7.503 4.845 1.00 88.56 172 ILE A N 1
ATOM 1454 C CA . ILE A 1 172 ? -0.730 7.455 6.232 1.00 88.56 172 ILE A CA 1
ATOM 1455 C C . ILE A 1 172 ? -1.895 7.317 7.221 1.00 88.56 172 ILE A C 1
ATOM 1457 O O . ILE A 1 172 ? -1.844 6.455 8.097 1.00 88.56 172 ILE A O 1
ATOM 1461 N N . LEU A 1 173 ? -2.958 8.117 7.070 1.00 90.38 173 LEU A N 1
ATOM 1462 C CA . LEU A 1 173 ? -4.161 8.007 7.907 1.00 90.38 173 LEU A CA 1
ATOM 1463 C C . LEU A 1 173 ? -4.787 6.612 7.797 1.00 90.38 173 LEU A C 1
ATOM 1465 O O . LEU A 1 173 ? -5.144 6.005 8.806 1.00 90.38 173 LEU A O 1
ATOM 1469 N N . ILE A 1 174 ? -4.873 6.085 6.573 1.00 94.38 174 ILE A N 1
ATOM 1470 C CA . ILE A 1 174 ? -5.410 4.748 6.312 1.00 94.38 174 ILE A CA 1
ATOM 1471 C C . ILE A 1 174 ? -4.561 3.687 7.008 1.00 94.38 174 ILE A C 1
ATOM 1473 O O . ILE A 1 174 ? -5.094 2.903 7.792 1.00 94.38 174 ILE A O 1
ATOM 1477 N N . VAL A 1 175 ? -3.247 3.659 6.762 1.00 94.19 175 VAL A N 1
ATOM 1478 C CA . VAL A 1 175 ? -2.393 2.599 7.316 1.00 94.19 175 VAL A CA 1
ATOM 1479 C C . VAL A 1 175 ? -2.313 2.664 8.839 1.00 94.19 175 VAL A C 1
ATOM 1481 O O . VAL A 1 175 ? -2.234 1.629 9.491 1.00 94.19 175 VAL A O 1
ATOM 1484 N N . GLN A 1 176 ? -2.408 3.859 9.426 1.00 93.38 176 GLN A N 1
ATOM 1485 C CA . GLN A 1 176 ? -2.503 4.015 10.873 1.00 93.38 176 GLN A CA 1
ATOM 1486 C C . GLN A 1 176 ? -3.752 3.317 11.433 1.00 93.38 176 GLN A C 1
ATOM 1488 O O . GLN A 1 176 ? -3.637 2.541 12.381 1.00 93.38 176 GLN A O 1
ATOM 1493 N N . VAL A 1 177 ? -4.925 3.543 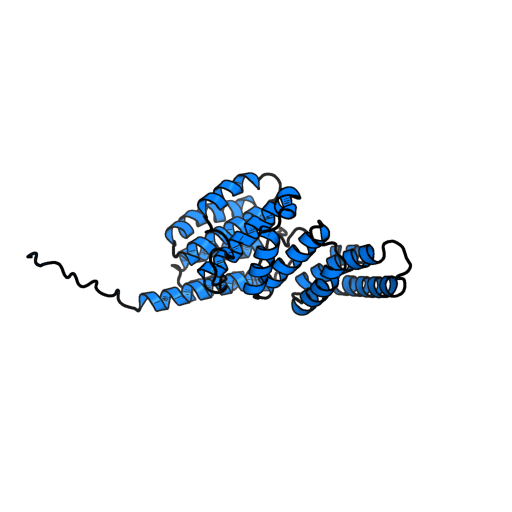10.829 1.00 95.56 177 VAL A N 1
ATOM 1494 C CA . VAL A 1 177 ? -6.169 2.859 11.222 1.00 95.56 177 VAL A CA 1
ATOM 1495 C C . VAL A 1 177 ? -6.043 1.348 11.034 1.00 95.56 177 VAL A C 1
ATOM 1497 O O . VAL A 1 177 ? -6.405 0.599 11.937 1.00 95.56 177 VAL A O 1
ATOM 1500 N N . LEU A 1 178 ? -5.485 0.892 9.907 1.00 96.81 178 LEU A N 1
ATOM 1501 C CA . LEU A 1 178 ? -5.271 -0.534 9.635 1.00 96.81 178 LEU A CA 1
ATOM 1502 C C . LEU A 1 178 ? -4.408 -1.207 10.711 1.00 96.81 178 LEU A C 1
ATOM 1504 O O . LEU A 1 178 ? -4.747 -2.289 11.184 1.00 96.81 178 LEU A O 1
ATOM 1508 N N . LEU A 1 179 ? -3.313 -0.567 11.124 1.00 96.19 179 LEU A N 1
ATOM 1509 C CA . LEU A 1 179 ? -2.408 -1.109 12.137 1.00 96.19 179 LEU A CA 1
ATOM 1510 C C . LEU A 1 179 ? -3.048 -1.164 13.530 1.00 96.19 179 LEU A C 1
ATOM 1512 O O . LEU A 1 179 ? -2.860 -2.160 14.226 1.00 96.19 179 LEU A O 1
ATOM 1516 N N . PHE A 1 180 ? -3.820 -0.146 13.923 1.00 95.25 180 PHE A N 1
ATOM 1517 C CA . PHE A 1 180 ? -4.562 -0.171 15.189 1.00 95.25 180 PHE A CA 1
ATOM 1518 C C . PHE A 1 180 ? -5.680 -1.211 15.185 1.00 95.25 180 PHE A C 1
ATOM 1520 O O . PHE A 1 180 ? -5.869 -1.897 16.187 1.00 95.25 180 PHE A O 1
ATOM 1527 N N . LEU A 1 181 ? -6.386 -1.376 14.062 1.00 95.75 181 LEU A N 1
ATOM 1528 C CA . LEU A 1 181 ? -7.371 -2.446 13.907 1.00 95.75 181 LEU A CA 1
ATOM 1529 C C . LEU A 1 181 ? -6.714 -3.822 14.027 1.00 95.75 181 LEU A C 1
ATOM 1531 O O . LEU A 1 181 ? -7.229 -4.666 14.752 1.00 95.75 181 LEU A O 1
ATOM 1535 N N . ALA A 1 182 ? -5.573 -4.038 13.364 1.00 95.12 182 ALA A N 1
ATOM 1536 C CA . ALA A 1 182 ? -4.845 -5.307 13.435 1.00 95.12 182 ALA A CA 1
ATOM 1537 C C . ALA A 1 182 ? -4.378 -5.630 14.864 1.00 95.12 182 ALA A C 1
ATOM 1539 O O . ALA A 1 182 ? -4.398 -6.789 15.266 1.00 95.12 182 ALA A O 1
ATOM 1540 N N . ASP A 1 183 ? -4.034 -4.607 15.652 1.00 93.06 183 ASP A N 1
ATOM 1541 C CA . ASP A 1 183 ? -3.669 -4.749 17.067 1.00 93.06 183 ASP A CA 1
ATOM 1542 C C . ASP A 1 183 ? -4.888 -4.759 18.016 1.00 93.06 183 ASP A C 1
ATOM 1544 O O . ASP A 1 183 ? -4.711 -4.785 19.235 1.00 93.06 183 ASP A O 1
ATOM 1548 N N . ARG A 1 184 ? -6.123 -4.708 17.491 1.00 92.81 184 ARG A N 1
ATOM 1549 C CA . ARG A 1 184 ? -7.384 -4.597 18.257 1.00 92.81 184 ARG A CA 1
ATOM 1550 C C . ARG A 1 184 ? -7.446 -3.383 19.195 1.00 92.81 184 ARG A C 1
ATOM 1552 O O . ARG A 1 184 ? -8.166 -3.375 20.191 1.00 92.81 184 ARG A O 1
ATOM 1559 N N . GLN A 1 185 ? -6.714 -2.323 18.871 1.00 94.69 185 GLN A N 1
ATOM 1560 C CA . GLN A 1 185 ? -6.680 -1.072 19.626 1.00 94.69 185 GLN A CA 1
ATOM 1561 C C . GLN A 1 185 ? -7.830 -0.153 19.190 1.00 94.69 185 GLN A C 1
ATOM 1563 O O . GLN A 1 185 ? -7.608 0.919 18.627 1.00 94.69 185 GLN A O 1
ATOM 1568 N N . TYR A 1 186 ? -9.077 -0.581 19.419 1.00 94.88 186 TYR A N 1
ATOM 1569 C CA . TYR A 1 186 ? -10.267 0.142 18.953 1.00 94.88 186 TYR A CA 1
ATOM 1570 C C . TYR A 1 186 ? -10.392 1.556 19.530 1.00 94.88 186 TYR A C 1
ATOM 1572 O O . TYR A 1 186 ? -10.820 2.452 18.807 1.00 94.88 186 TYR A O 1
ATOM 1580 N N . ASP A 1 187 ? -9.955 1.782 20.770 1.00 94.50 187 ASP A N 1
ATOM 1581 C CA . ASP A 1 187 ? -9.924 3.122 21.371 1.00 94.50 187 ASP A CA 1
ATOM 1582 C C . ASP A 1 187 ? -9.019 4.062 20.564 1.00 94.50 187 ASP A C 1
ATOM 1584 O O . ASP A 1 187 ? -9.417 5.166 20.206 1.00 94.50 187 ASP A O 1
ATOM 1588 N N . GLN A 1 188 ? -7.848 3.577 20.135 1.00 94.19 188 GLN A N 1
ATOM 1589 C CA . GLN A 1 188 ? -6.949 4.363 19.287 1.00 94.19 188 GLN A CA 1
ATOM 1590 C C . GLN A 1 188 ? -7.552 4.627 17.905 1.00 94.19 188 GLN A C 1
ATOM 1592 O O . GLN A 1 188 ? -7.325 5.691 17.332 1.00 94.19 188 GLN A O 1
ATOM 1597 N N . VAL A 1 189 ? -8.345 3.693 17.365 1.00 95.06 189 VAL A N 1
ATOM 1598 C CA . VAL A 1 189 ? -9.106 3.928 16.128 1.00 95.06 189 VAL A CA 1
ATOM 1599 C C . VAL A 1 189 ? -10.134 5.041 16.342 1.00 95.06 189 VAL A C 1
ATOM 1601 O O . VAL A 1 189 ? -10.185 5.960 15.528 1.00 95.06 189 VAL A O 1
ATOM 1604 N N . ILE A 1 190 ? -10.905 4.999 17.434 1.00 94.88 190 ILE A N 1
ATOM 1605 C CA . ILE A 1 190 ? -11.894 6.031 17.793 1.00 94.88 190 ILE A CA 1
ATOM 1606 C C . ILE A 1 190 ? -11.223 7.404 17.901 1.00 94.88 190 ILE A C 1
ATOM 1608 O O . ILE A 1 190 ? -11.671 8.345 17.245 1.00 94.88 190 ILE A O 1
ATOM 1612 N N . ASP A 1 191 ? -10.099 7.495 18.610 1.00 92.81 191 ASP A N 1
ATOM 1613 C CA . ASP A 1 191 ? -9.338 8.738 18.788 1.00 92.81 191 ASP A CA 1
ATOM 1614 C C . ASP A 1 191 ? -8.834 9.337 17.466 1.00 92.81 191 ASP A C 1
ATOM 1616 O O . ASP A 1 191 ? -8.504 10.522 17.393 1.00 92.81 191 ASP A O 1
ATOM 1620 N N . ARG A 1 192 ? -8.707 8.533 16.401 1.00 90.44 192 ARG A N 1
ATOM 1621 C CA . ARG A 1 192 ? -8.305 9.022 15.071 1.00 90.44 192 ARG A CA 1
ATOM 1622 C C . ARG A 1 192 ? -9.470 9.523 14.222 1.00 90.44 192 ARG A C 1
ATOM 1624 O O . ARG A 1 192 ? -9.223 10.201 13.224 1.00 90.44 192 ARG A O 1
ATOM 1631 N N . MET A 1 193 ? -10.715 9.223 14.582 1.00 92.69 193 MET A N 1
ATOM 1632 C CA . MET A 1 193 ? -11.878 9.550 13.750 1.00 92.69 193 MET A CA 1
ATOM 1633 C C . MET A 1 193 ? -12.075 11.054 13.589 1.00 92.69 193 MET A C 1
ATOM 1635 O O . MET A 1 193 ? -12.299 11.508 12.472 1.00 92.69 193 MET A O 1
ATOM 1639 N N . GLU A 1 194 ? -11.921 11.827 14.666 1.00 88.19 194 GLU A N 1
ATOM 1640 C CA . GLU A 1 194 ? -12.056 13.289 14.624 1.00 88.19 194 GLU A CA 1
ATOM 1641 C C . GLU A 1 194 ? -11.024 13.916 13.673 1.00 88.19 194 GLU A C 1
ATOM 1643 O O . GLU A 1 194 ? -11.355 14.758 12.837 1.00 88.19 194 GLU A O 1
ATOM 1648 N N . ALA A 1 195 ? -9.776 13.436 13.717 1.00 86.56 195 ALA A N 1
ATOM 1649 C CA . ALA A 1 195 ? -8.722 13.890 12.814 1.00 86.56 195 ALA A CA 1
ATOM 1650 C C . ALA A 1 195 ? -9.033 13.555 11.342 1.00 86.56 195 ALA A C 1
ATOM 1652 O O . ALA A 1 195 ? -8.808 14.386 10.458 1.00 86.56 195 ALA A O 1
ATOM 1653 N N . ILE A 1 196 ? -9.576 12.362 11.070 1.00 89.81 196 ILE A N 1
ATOM 1654 C CA . ILE A 1 196 ? -9.998 11.954 9.722 1.00 89.81 196 ILE A CA 1
ATOM 1655 C C . ILE A 1 196 ? -11.180 12.801 9.240 1.00 89.81 196 ILE A C 1
ATOM 1657 O O . ILE A 1 196 ? -11.183 13.242 8.090 1.00 89.81 196 ILE A O 1
ATOM 1661 N N . GLU A 1 197 ? -12.168 13.060 10.094 1.00 90.00 197 GLU A N 1
ATOM 1662 C CA . GLU A 1 197 ? -13.337 13.877 9.763 1.00 90.00 197 GLU A CA 1
ATOM 1663 C C . GLU A 1 197 ? -12.932 15.321 9.442 1.00 90.00 197 GLU A C 1
ATOM 1665 O O . GLU A 1 197 ? -13.295 15.849 8.385 1.00 90.00 197 GLU A O 1
ATOM 1670 N N . ALA A 1 198 ? -12.075 15.919 10.276 1.00 86.31 198 ALA A N 1
ATOM 1671 C CA . ALA A 1 198 ? -11.504 17.238 10.030 1.00 86.31 198 ALA A CA 1
ATOM 1672 C C . ALA A 1 198 ? -10.693 17.283 8.724 1.00 86.31 198 ALA A C 1
ATOM 1674 O O . ALA A 1 198 ? -10.802 18.247 7.960 1.00 86.31 198 ALA A O 1
ATOM 1675 N N . TYR A 1 199 ? -9.905 16.242 8.429 1.00 86.06 199 TYR A N 1
ATOM 1676 C CA . TYR A 1 199 ? -9.162 16.143 7.173 1.00 86.06 199 TYR A CA 1
ATOM 1677 C C . TYR A 1 199 ? -10.104 16.072 5.962 1.00 86.06 199 TYR A C 1
ATOM 1679 O O . TYR A 1 199 ? -9.911 16.805 4.988 1.00 86.06 199 TYR A O 1
ATOM 1687 N N . CYS A 1 200 ? -11.152 15.243 6.032 1.00 85.81 200 CYS A N 1
ATOM 1688 C CA . CYS A 1 200 ? -12.151 15.126 4.971 1.00 85.81 200 CYS A CA 1
ATOM 1689 C C . CYS A 1 200 ? -12.828 16.472 4.692 1.00 85.81 200 CYS A C 1
ATOM 1691 O O . CYS A 1 200 ? -12.930 16.875 3.535 1.00 85.81 200 CYS A O 1
ATOM 1693 N N . TYR A 1 201 ? -13.237 17.187 5.743 1.00 85.31 201 TYR A N 1
ATOM 1694 C CA . TYR A 1 201 ? -13.870 18.499 5.622 1.00 85.31 201 TYR A CA 1
ATOM 1695 C C . TYR A 1 201 ? -12.939 19.545 4.990 1.00 85.31 201 TYR A C 1
ATOM 1697 O O . TYR A 1 201 ? -13.348 20.286 4.097 1.00 85.31 201 TYR A O 1
ATOM 1705 N N . ARG A 1 202 ? -11.671 19.589 5.420 1.00 81.44 202 ARG A N 1
ATOM 1706 C CA . ARG A 1 202 ? -10.699 20.599 4.968 1.00 81.44 202 ARG A CA 1
ATOM 1707 C C . ARG A 1 202 ? -10.202 20.367 3.543 1.00 81.44 202 ARG A C 1
ATOM 1709 O O . ARG A 1 202 ? -9.987 21.336 2.816 1.00 81.44 202 ARG A O 1
ATOM 1716 N N . TYR A 1 203 ? -9.991 19.112 3.146 1.00 78.19 203 TYR A N 1
ATOM 1717 C CA . TYR A 1 203 ? -9.207 18.801 1.945 1.00 78.19 203 TYR A CA 1
ATOM 1718 C C . TYR A 1 203 ? -9.946 17.981 0.885 1.00 78.19 203 TYR A C 1
ATOM 1720 O O . TYR A 1 203 ? -9.539 18.008 -0.276 1.00 78.19 203 TYR A O 1
ATOM 1728 N N . LEU A 1 204 ? -11.031 17.280 1.231 1.00 75.88 204 LEU A N 1
ATOM 1729 C CA . LEU A 1 204 ? -11.663 16.299 0.344 1.00 75.88 204 LEU A CA 1
ATOM 1730 C C . LEU A 1 204 ? -13.032 16.768 -0.145 1.00 75.88 204 LEU A C 1
ATOM 1732 O O . LEU A 1 204 ? -14.090 16.291 0.279 1.00 75.88 204 LEU A O 1
ATOM 1736 N N . LYS A 1 205 ? -13.001 17.704 -1.098 1.00 71.50 205 LYS A N 1
ATOM 1737 C CA . LYS A 1 205 ? -14.212 18.168 -1.784 1.00 71.50 205 LYS A CA 1
ATOM 1738 C C . LYS A 1 205 ? -14.784 17.062 -2.687 1.00 71.50 205 LYS A C 1
ATOM 1740 O O . LYS A 1 205 ? -14.010 16.360 -3.335 1.00 71.50 205 LYS A O 1
ATOM 1745 N N . PRO A 1 206 ? -16.119 16.914 -2.794 1.00 62.81 206 PRO A N 1
ATOM 1746 C CA . PRO A 1 206 ? -16.748 15.900 -3.650 1.00 62.81 206 PRO A CA 1
ATOM 1747 C C . PRO A 1 206 ? -16.382 15.981 -5.140 1.00 62.81 206 PRO A C 1
ATOM 1749 O O . PRO A 1 206 ? -16.487 14.981 -5.833 1.00 62.81 206 PRO A O 1
ATOM 1752 N N . THR A 1 207 ? -15.948 17.146 -5.624 1.00 60.16 207 THR A N 1
ATOM 1753 C CA . THR A 1 207 ? -15.545 17.397 -7.019 1.00 60.16 207 THR A CA 1
ATOM 1754 C C . THR A 1 207 ? -14.039 17.246 -7.259 1.00 60.16 207 THR A C 1
ATOM 1756 O O . THR A 1 207 ? -13.536 17.620 -8.313 1.00 60.16 207 THR A O 1
ATOM 1759 N N . SER A 1 208 ? -13.293 16.760 -6.265 1.00 68.31 208 SER A N 1
ATOM 1760 C CA . SER A 1 208 ? -11.846 16.567 -6.354 1.00 68.31 208 SER A CA 1
ATOM 1761 C C . SER A 1 208 ? -11.500 15.205 -6.955 1.00 68.31 208 SER A C 1
ATOM 1763 O O . SER A 1 208 ? -12.201 14.224 -6.709 1.00 68.31 208 SER A O 1
ATOM 1765 N N . HIS A 1 209 ? -10.331 15.132 -7.596 1.00 73.69 209 HIS A N 1
ATOM 1766 C CA . HIS A 1 209 ? -9.642 13.886 -7.948 1.00 73.69 209 HIS A CA 1
ATOM 1767 C C . HIS A 1 209 ? -9.486 12.888 -6.785 1.00 73.69 209 HIS A C 1
ATOM 1769 O O . HIS A 1 209 ? -9.268 11.696 -6.979 1.00 73.69 209 HIS A O 1
ATOM 1775 N N . LEU A 1 210 ? -9.646 13.358 -5.545 1.00 80.06 210 LEU A N 1
ATOM 1776 C CA . LEU A 1 210 ? -9.592 12.558 -4.324 1.00 80.06 210 LEU A CA 1
ATOM 1777 C C . LEU A 1 210 ? -10.955 11.972 -3.913 1.00 80.06 210 LEU A C 1
ATOM 1779 O O . LEU A 1 210 ? -11.133 11.571 -2.760 1.00 80.06 210 LEU A O 1
ATOM 1783 N N . TYR A 1 211 ? -11.941 11.922 -4.817 1.00 84.62 211 TYR A N 1
ATOM 1784 C CA . TYR A 1 211 ? -13.284 11.410 -4.517 1.00 84.62 211 TYR A CA 1
ATOM 1785 C C . TYR A 1 211 ? -13.266 9.984 -3.951 1.00 84.62 211 TYR A C 1
ATOM 1787 O O . TYR A 1 211 ? -13.944 9.706 -2.956 1.00 84.62 211 TYR A O 1
ATOM 1795 N N . ARG A 1 212 ? -12.458 9.089 -4.537 1.00 88.38 212 ARG A N 1
ATOM 1796 C CA . ARG A 1 212 ? -12.306 7.712 -4.044 1.00 88.38 212 ARG A CA 1
ATOM 1797 C C . ARG A 1 212 ? -11.753 7.696 -2.619 1.00 88.38 212 ARG A C 1
ATOM 1799 O O . ARG A 1 212 ? -12.358 7.104 -1.729 1.00 88.38 212 ARG A O 1
ATOM 1806 N N . SER A 1 213 ? -10.680 8.442 -2.363 1.00 88.50 213 SER A N 1
ATOM 1807 C CA . SER A 1 213 ? -10.095 8.566 -1.025 1.00 88.50 213 SER A CA 1
ATOM 1808 C C . SER A 1 213 ? -11.085 9.126 -0.001 1.00 88.50 213 SER A C 1
ATOM 1810 O O . SER A 1 213 ? -11.163 8.625 1.116 1.00 88.50 213 SER A O 1
ATOM 1812 N N . ASN A 1 214 ? -11.899 10.112 -0.388 1.00 89.06 214 ASN A N 1
ATOM 1813 C CA . ASN A 1 214 ? -12.971 10.650 0.453 1.00 89.06 214 ASN A CA 1
ATOM 1814 C C . ASN A 1 214 ? -14.002 9.577 0.816 1.00 89.06 214 ASN A C 1
ATOM 1816 O O . ASN A 1 214 ? -14.382 9.442 1.978 1.00 89.06 214 ASN A O 1
ATOM 1820 N N . CYS A 1 215 ? -14.448 8.794 -0.170 1.00 91.88 215 CYS A N 1
ATOM 1821 C CA . CYS A 1 215 ? -15.386 7.702 0.070 1.00 91.88 215 CYS A CA 1
ATOM 1822 C C . CYS A 1 215 ? -14.799 6.680 1.043 1.00 91.88 215 CYS A C 1
ATOM 1824 O O . CYS A 1 215 ? -15.470 6.313 2.005 1.00 91.88 215 CYS A O 1
ATOM 1826 N N . PHE A 1 216 ? -13.545 6.277 0.841 1.00 95.06 216 PHE A N 1
ATOM 1827 C CA . PHE A 1 216 ? -12.905 5.286 1.697 1.00 95.06 216 PHE A CA 1
ATOM 1828 C C . PHE A 1 216 ? -12.668 5.796 3.126 1.00 95.06 216 PHE A C 1
ATOM 1830 O O . PHE A 1 216 ? -13.018 5.110 4.082 1.00 95.06 216 PHE A O 1
ATOM 1837 N N . LEU A 1 217 ? -12.184 7.029 3.309 1.00 93.88 217 LEU A N 1
ATOM 1838 C CA . LEU A 1 217 ? -12.051 7.618 4.648 1.00 93.88 217 LEU A CA 1
ATOM 1839 C C . LEU A 1 217 ? -13.407 7.726 5.359 1.00 93.88 217 LEU A C 1
ATOM 1841 O O . LEU A 1 217 ? -13.512 7.388 6.536 1.00 93.88 217 LEU A O 1
ATOM 1845 N N . LYS A 1 218 ? -14.476 8.096 4.640 1.00 94.12 218 LYS A N 1
ATOM 1846 C CA . LYS A 1 218 ? -15.844 8.068 5.185 1.00 94.12 218 LYS A CA 1
ATOM 1847 C C . LYS A 1 218 ? -16.302 6.664 5.564 1.00 94.12 218 LYS A C 1
ATOM 1849 O O . LYS A 1 218 ? -17.064 6.534 6.517 1.00 94.12 218 LYS A O 1
ATOM 1854 N N . MET A 1 219 ? -15.852 5.625 4.862 1.00 96.44 219 MET A N 1
ATOM 1855 C CA . MET A 1 219 ? -16.118 4.240 5.255 1.00 96.44 219 MET A CA 1
ATOM 1856 C C . MET A 1 219 ? -15.406 3.879 6.563 1.00 96.44 219 MET A C 1
ATOM 1858 O O . MET A 1 219 ? -16.025 3.249 7.417 1.00 96.44 219 MET A O 1
ATOM 1862 N N . LEU A 1 220 ? -14.169 4.343 6.781 1.00 97.12 220 LEU A N 1
ATOM 1863 C CA . LEU A 1 220 ? -13.468 4.152 8.060 1.00 97.12 220 LEU A CA 1
ATOM 1864 C C . LEU A 1 220 ? -14.216 4.807 9.235 1.00 97.12 220 LEU A C 1
ATOM 1866 O O . LEU A 1 220 ? -14.346 4.190 10.291 1.00 97.12 220 LEU A O 1
ATOM 1870 N N . LEU A 1 221 ? -14.809 5.992 9.029 1.00 96.38 221 LEU A N 1
ATOM 1871 C CA . LEU A 1 221 ? -15.645 6.677 10.035 1.00 96.38 221 LEU A CA 1
ATOM 1872 C C . LEU A 1 221 ? -16.900 5.881 10.448 1.00 96.38 221 LEU A C 1
ATOM 1874 O O . LEU A 1 221 ? -17.548 6.202 11.449 1.00 96.38 221 LEU A O 1
ATOM 1878 N N . LEU A 1 222 ? -17.283 4.849 9.688 1.00 96.69 222 LEU A N 1
ATOM 1879 C CA . LEU A 1 222 ? -18.404 3.974 10.031 1.00 96.69 222 LEU A CA 1
ATOM 1880 C C . LEU A 1 222 ? -18.010 2.860 11.003 1.00 96.69 222 LEU A C 1
ATOM 1882 O O . LEU A 1 222 ? -18.910 2.300 11.629 1.00 96.69 222 LEU A O 1
ATOM 1886 N N . LEU A 1 223 ? -16.720 2.539 11.158 1.00 96.75 223 LEU A N 1
ATOM 1887 C CA . LEU A 1 223 ? -16.271 1.412 11.984 1.00 96.75 223 LEU A CA 1
ATOM 1888 C C . LEU A 1 223 ? -16.704 1.558 13.455 1.00 96.75 223 LEU A C 1
ATOM 1890 O O . LEU A 1 223 ? -17.369 0.644 13.957 1.00 96.75 223 LEU A O 1
ATOM 1894 N N . PRO A 1 224 ? -16.495 2.708 14.132 1.00 95.69 224 PRO A N 1
ATOM 1895 C CA . PRO A 1 224 ? -16.991 2.887 15.498 1.00 95.69 224 PRO A CA 1
ATOM 1896 C C . PRO A 1 224 ? -18.518 2.930 15.572 1.00 95.69 224 PRO A C 1
ATOM 1898 O O . PRO A 1 224 ? -19.119 2.364 16.482 1.00 95.69 224 PRO A O 1
ATOM 1901 N N . LYS A 1 225 ? -19.180 3.536 14.574 1.00 94.56 225 LYS A N 1
ATOM 1902 C CA . LYS A 1 225 ? -20.655 3.591 14.483 1.00 94.56 225 LYS A CA 1
ATOM 1903 C C . LYS A 1 225 ? -21.273 2.199 14.307 1.00 94.56 225 LYS A C 1
ATOM 1905 O O . LYS A 1 225 ? -22.417 1.962 14.695 1.00 94.56 225 LYS A O 1
ATOM 1910 N N . ALA A 1 226 ? -20.522 1.275 13.718 1.00 95.00 226 ALA A N 1
ATOM 1911 C CA . ALA A 1 226 ? -20.852 -0.138 13.607 1.00 95.00 226 ALA A CA 1
ATOM 1912 C C . ALA A 1 226 ? -20.442 -0.954 14.846 1.00 95.00 226 ALA A C 1
ATOM 1914 O O . ALA A 1 226 ? -20.694 -2.158 14.876 1.00 95.00 226 ALA A O 1
ATOM 1915 N N . LYS A 1 227 ? -19.842 -0.321 15.865 1.00 94.50 227 LYS A N 1
ATOM 1916 C CA . LYS A 1 227 ? -19.241 -0.969 17.040 1.00 94.50 227 LYS A CA 1
ATOM 1917 C C . LYS A 1 227 ? -18.221 -2.046 16.653 1.00 94.50 227 LYS A C 1
ATOM 1919 O O . LYS A 1 227 ? -18.175 -3.092 17.289 1.00 94.50 227 LYS A O 1
ATOM 1924 N N . PHE A 1 228 ? -17.479 -1.812 15.566 1.00 94.81 228 PHE A N 1
ATOM 1925 C CA . PHE A 1 228 ? -16.504 -2.753 15.003 1.00 94.81 228 PHE A CA 1
ATOM 1926 C C . PHE A 1 228 ? -17.088 -4.136 14.654 1.00 94.81 228 PHE A C 1
ATOM 1928 O O . PHE A 1 228 ? -16.368 -5.119 14.564 1.00 94.81 228 PHE A O 1
ATOM 1935 N N . GLN A 1 229 ? -18.401 -4.229 14.412 1.00 94.12 229 GLN A N 1
ATOM 1936 C CA . GLN A 1 229 ? -19.040 -5.475 13.986 1.00 94.12 229 GLN A CA 1
ATOM 1937 C C . GLN A 1 229 ? -19.083 -5.555 12.463 1.00 94.12 229 GLN A C 1
ATOM 1939 O O . GLN A 1 229 ? -19.636 -4.656 11.819 1.00 94.12 229 GLN A O 1
ATOM 1944 N N . ARG A 1 230 ? -18.564 -6.653 11.898 1.00 94.31 230 ARG A N 1
ATOM 1945 C CA . ARG A 1 230 ? -18.490 -6.899 10.448 1.00 94.31 230 ARG A CA 1
ATOM 1946 C C . ARG A 1 230 ? -19.808 -6.615 9.732 1.00 94.31 230 ARG A C 1
ATOM 1948 O O . ARG A 1 230 ? -19.840 -5.760 8.853 1.00 94.31 230 ARG A O 1
ATOM 1955 N N . GLU A 1 231 ? -20.891 -7.281 10.128 1.00 94.56 231 GLU A N 1
ATOM 1956 C CA . GLU A 1 231 ? -22.189 -7.174 9.444 1.00 94.56 231 GLU A CA 1
ATOM 1957 C C . GLU A 1 231 ? -22.731 -5.741 9.441 1.00 94.56 231 GLU A C 1
ATOM 1959 O O . GLU A 1 231 ? -23.184 -5.220 8.419 1.00 94.56 231 GLU A O 1
ATOM 1964 N N . ARG A 1 232 ? -22.603 -5.042 10.576 1.00 94.94 232 ARG A N 1
ATOM 1965 C CA . ARG A 1 232 ? -23.021 -3.640 10.692 1.00 94.94 232 ARG A CA 1
ATOM 1966 C C . ARG A 1 232 ? -22.139 -2.721 9.855 1.00 94.94 232 ARG A C 1
ATOM 1968 O O . ARG A 1 232 ? -22.662 -1.809 9.216 1.00 94.94 232 ARG A O 1
ATOM 1975 N N . ALA A 1 233 ? -20.825 -2.941 9.856 1.00 96.44 233 ALA A N 1
ATOM 1976 C CA . ALA A 1 233 ? -19.877 -2.157 9.072 1.00 96.44 233 ALA A CA 1
ATOM 1977 C C . ALA A 1 233 ? -20.131 -2.347 7.572 1.00 96.44 233 ALA A C 1
ATOM 1979 O O . ALA A 1 233 ? -20.269 -1.363 6.846 1.00 96.44 233 ALA A O 1
ATOM 1980 N N . HIS A 1 234 ? -20.291 -3.595 7.128 1.00 95.31 234 HIS A N 1
ATOM 1981 C CA . HIS A 1 234 ? -20.624 -3.946 5.753 1.00 95.31 234 HIS A CA 1
ATOM 1982 C C . HIS A 1 234 ? -21.936 -3.286 5.307 1.00 95.31 234 HIS A C 1
ATOM 1984 O O . HIS A 1 234 ? -21.955 -2.556 4.312 1.00 95.31 234 HIS A O 1
ATOM 1990 N N . TRP A 1 235 ? -23.016 -3.449 6.080 1.00 95.75 235 TRP A N 1
ATOM 1991 C CA . TRP A 1 235 ? -24.316 -2.865 5.747 1.00 95.75 235 TRP A CA 1
ATOM 1992 C C . TRP A 1 235 ? -24.274 -1.334 5.683 1.00 95.75 235 TRP A C 1
ATOM 1994 O O . TRP A 1 235 ? -24.797 -0.742 4.738 1.00 95.75 235 TRP A O 1
ATOM 2004 N N . ARG A 1 236 ? -23.616 -0.675 6.647 1.00 95.88 236 ARG A N 1
ATOM 2005 C CA . ARG A 1 236 ? -23.471 0.792 6.652 1.00 95.88 236 ARG A CA 1
ATOM 2006 C C . ARG A 1 236 ? -22.597 1.287 5.497 1.00 95.88 236 ARG A C 1
ATOM 2008 O O . ARG A 1 236 ? -22.871 2.344 4.936 1.00 95.88 236 ARG A O 1
ATOM 2015 N N . GLY A 1 237 ? -21.557 0.532 5.143 1.00 95.06 237 GLY A N 1
ATOM 2016 C CA . GLY A 1 237 ? -20.588 0.887 4.107 1.00 95.06 237 GLY A CA 1
ATOM 2017 C C . GLY A 1 237 ? -21.068 0.647 2.675 1.00 95.06 237 GLY A C 1
ATOM 2018 O O . GLY A 1 237 ? -20.514 1.248 1.758 1.00 95.06 237 GLY A O 1
ATOM 2019 N N . ARG A 1 238 ? -22.108 -0.173 2.458 1.00 95.25 238 ARG A N 1
ATOM 2020 C CA . ARG A 1 238 ? -22.532 -0.644 1.121 1.00 95.25 238 ARG A CA 1
ATOM 2021 C C . ARG A 1 238 ? -22.705 0.463 0.077 1.00 95.25 238 ARG A C 1
ATOM 2023 O O . ARG A 1 238 ? -22.254 0.318 -1.053 1.00 95.25 238 ARG A O 1
ATOM 2030 N N . HIS A 1 239 ? -23.312 1.587 0.460 1.00 94.31 239 HIS A N 1
ATOM 2031 C CA . HIS A 1 239 ? -23.566 2.694 -0.463 1.00 94.31 239 HIS A CA 1
ATOM 2032 C C . HIS A 1 239 ? -22.276 3.435 -0.849 1.00 94.31 239 HIS A C 1
ATOM 2034 O O . HIS A 1 239 ? -22.105 3.825 -2.002 1.00 94.31 239 HIS A O 1
ATOM 2040 N N . LEU A 1 240 ? -21.343 3.601 0.095 1.00 93.69 240 LEU A N 1
ATOM 2041 C CA . LEU A 1 240 ? -20.031 4.192 -0.183 1.00 93.69 240 LEU A CA 1
ATOM 2042 C C . LEU A 1 240 ? -19.150 3.238 -0.998 1.00 93.69 240 LEU A C 1
ATOM 2044 O O . LEU A 1 240 ? -18.473 3.685 -1.917 1.00 93.69 240 LEU A O 1
ATOM 2048 N N . LEU A 1 241 ? -19.223 1.930 -0.735 1.00 93.50 241 LEU A N 1
ATOM 2049 C CA . LEU A 1 241 ? -18.531 0.916 -1.530 1.00 93.50 241 LEU A CA 1
ATOM 2050 C C . LEU A 1 241 ? -19.036 0.889 -2.980 1.00 93.50 241 LEU A C 1
ATOM 2052 O O . LEU A 1 241 ? -18.246 0.778 -3.912 1.00 93.50 241 LEU A O 1
ATOM 2056 N N . GLN A 1 242 ? -20.346 1.031 -3.191 1.00 92.56 242 GLN A N 1
ATOM 2057 C CA . GLN A 1 242 ? -20.908 1.146 -4.536 1.00 92.56 242 GLN A CA 1
ATOM 2058 C C . GLN A 1 242 ? -20.414 2.415 -5.245 1.00 92.56 242 GLN A C 1
ATOM 2060 O O . GLN A 1 242 ? -20.031 2.352 -6.411 1.00 92.56 242 GLN A O 1
ATOM 2065 N N . LYS A 1 243 ? -20.362 3.551 -4.537 1.00 90.44 243 LYS A N 1
ATOM 2066 C CA . LYS A 1 243 ? -19.788 4.799 -5.063 1.00 90.44 243 LYS A CA 1
ATOM 2067 C C . LYS A 1 243 ? -18.316 4.651 -5.441 1.00 90.44 243 LYS A C 1
ATOM 2069 O O . LYS A 1 243 ? -17.933 5.146 -6.494 1.00 90.44 243 LYS A O 1
ATOM 2074 N N . LEU A 1 244 ? -17.519 3.945 -4.634 1.00 88.69 244 LEU A N 1
ATOM 2075 C CA . LEU A 1 244 ? -16.132 3.609 -4.969 1.00 88.69 244 LEU A CA 1
ATOM 2076 C C . LEU A 1 244 ? -16.055 2.823 -6.278 1.00 88.69 244 LEU A C 1
ATOM 2078 O O . LEU A 1 244 ? -15.352 3.244 -7.186 1.00 88.69 244 LEU A O 1
ATOM 2082 N N . ARG A 1 245 ? -16.838 1.747 -6.411 1.00 87.06 245 ARG A N 1
ATOM 2083 C CA . ARG A 1 245 ? -16.813 0.874 -7.598 1.00 87.06 245 ARG A CA 1
ATOM 2084 C C . ARG A 1 245 ? -17.188 1.586 -8.898 1.00 87.06 245 ARG A C 1
ATOM 2086 O O . ARG A 1 245 ? -16.673 1.220 -9.946 1.00 87.06 245 ARG A O 1
ATOM 2093 N N . ILE A 1 246 ? -18.101 2.555 -8.832 1.00 85.25 246 ILE A N 1
ATOM 2094 C CA . ILE A 1 246 ? -18.553 3.323 -10.003 1.00 85.25 246 ILE A CA 1
ATOM 2095 C C . ILE A 1 246 ? -17.581 4.464 -10.325 1.00 85.25 246 ILE A C 1
ATOM 2097 O O . ILE A 1 246 ? -17.436 4.839 -11.486 1.00 85.25 246 ILE A O 1
ATOM 2101 N N . ALA A 1 247 ? -16.921 5.033 -9.312 1.00 79.94 247 ALA A N 1
ATOM 2102 C CA . ALA A 1 247 ? -15.979 6.119 -9.520 1.00 79.94 247 ALA A CA 1
ATOM 2103 C C . ALA A 1 247 ? -14.764 5.623 -10.322 1.00 79.94 247 ALA A C 1
ATOM 2105 O O . ALA A 1 247 ? -14.090 4.688 -9.871 1.00 79.94 247 ALA A O 1
ATOM 2106 N N . PRO A 1 248 ? -14.444 6.251 -11.471 1.00 66.62 248 PRO A N 1
ATOM 2107 C CA . PRO A 1 248 ? -13.273 5.872 -12.243 1.00 66.62 248 PRO A CA 1
ATOM 2108 C C . PRO A 1 248 ? -12.027 6.035 -11.371 1.00 66.62 248 PRO A C 1
ATOM 2110 O O . PRO A 1 248 ? -11.848 7.052 -10.696 1.00 66.62 248 PRO A O 1
ATOM 2113 N N . ALA A 1 249 ? -11.168 5.018 -11.356 1.00 62.34 249 ALA A N 1
ATOM 2114 C CA . ALA A 1 249 ? -9.838 5.167 -10.787 1.00 62.34 249 ALA A CA 1
ATOM 2115 C C . ALA A 1 249 ? -9.081 6.145 -11.687 1.00 62.34 249 ALA A C 1
ATOM 2117 O O . ALA A 1 249 ? -8.789 5.808 -12.824 1.00 62.34 249 ALA A O 1
ATOM 2118 N N . GLU A 1 250 ? -8.823 7.372 -11.250 1.00 58.00 250 GLU A N 1
ATOM 2119 C CA . GLU A 1 250 ? -8.211 8.351 -12.148 1.00 58.00 250 GLU A CA 1
ATOM 2120 C C . GLU A 1 250 ? -6.821 7.914 -12.616 1.00 58.00 250 GLU A C 1
ATOM 2122 O O . GLU A 1 250 ? -5.981 7.494 -11.813 1.00 58.00 250 GLU A O 1
ATOM 2127 N N . ILE A 1 251 ? -6.552 8.074 -13.915 1.00 53.06 251 ILE A N 1
ATOM 2128 C CA . ILE A 1 251 ? -5.198 7.965 -14.452 1.00 53.06 251 ILE A CA 1
ATOM 2129 C C . ILE A 1 251 ? -4.467 9.267 -14.177 1.00 53.06 251 ILE A C 1
ATOM 2131 O O . ILE A 1 251 ? -4.331 10.136 -15.033 1.00 53.06 251 ILE A O 1
ATOM 2135 N N . ALA A 1 252 ? -3.959 9.399 -12.964 1.00 49.00 252 ALA A N 1
ATOM 2136 C CA . ALA A 1 252 ? -2.845 10.292 -12.743 1.00 49.00 252 ALA A CA 1
ATOM 2137 C C . ALA A 1 252 ? -1.663 9.438 -12.308 1.00 49.00 252 ALA A C 1
ATOM 2139 O O . ALA A 1 252 ? -1.722 8.760 -11.284 1.00 49.00 252 ALA A O 1
ATOM 2140 N N . PHE A 1 253 ? -0.565 9.533 -13.056 1.00 48.28 253 PHE A N 1
ATOM 2141 C CA . PHE A 1 253 ? 0.772 9.058 -12.678 1.00 48.28 253 PHE A CA 1
ATOM 2142 C C . PHE A 1 253 ? 1.174 9.475 -11.242 1.00 48.28 253 PHE A C 1
ATOM 2144 O O . PHE A 1 253 ? 2.071 8.890 -10.653 1.00 48.28 253 PHE A O 1
ATOM 2151 N N . GLN A 1 254 ? 0.502 10.486 -10.678 1.00 45.94 254 GLN A N 1
ATOM 2152 C CA . GLN A 1 254 ? 0.694 11.017 -9.327 1.00 45.94 254 GLN A CA 1
ATOM 2153 C C . GLN A 1 254 ? -0.197 10.349 -8.253 1.00 45.94 254 GLN A C 1
ATOM 2155 O O . GLN A 1 254 ? 0.087 10.474 -7.066 1.00 45.94 254 GLN A O 1
ATOM 2160 N N . ASN A 1 255 ? -1.258 9.620 -8.630 1.00 52.78 255 ASN A N 1
ATOM 2161 C CA . ASN A 1 255 ? -2.246 9.066 -7.690 1.00 52.78 255 ASN A CA 1
ATOM 2162 C C . ASN A 1 255 ? -1.924 7.641 -7.208 1.00 52.78 255 ASN A C 1
ATOM 2164 O O . ASN A 1 255 ? -2.515 7.183 -6.227 1.00 52.78 255 ASN A O 1
ATOM 2168 N N . SER A 1 256 ? -0.985 6.928 -7.843 1.00 54.41 256 SER A N 1
ATOM 2169 C CA . SER A 1 256 ? -0.569 5.586 -7.398 1.00 54.41 256 SER A CA 1
ATOM 2170 C C . SER A 1 256 ? 0.007 5.576 -5.980 1.00 54.41 256 SER A C 1
ATOM 2172 O O . SER A 1 256 ? -0.060 4.553 -5.304 1.00 54.41 256 SER A O 1
ATOM 2174 N N . GLU A 1 257 ? 0.506 6.722 -5.511 1.00 60.41 257 GLU A N 1
ATOM 2175 C CA . GLU A 1 257 ? 1.001 6.922 -4.145 1.00 60.41 257 GLU A CA 1
ATOM 2176 C C . GLU A 1 257 ? -0.133 7.088 -3.102 1.00 60.41 257 GLU A C 1
ATOM 2178 O O . GLU A 1 257 ? 0.090 6.920 -1.899 1.00 60.41 257 GLU A O 1
ATOM 2183 N N . ILE A 1 258 ? -1.360 7.397 -3.543 1.00 76.19 258 ILE A N 1
ATOM 2184 C CA . ILE A 1 258 ? -2.527 7.676 -2.679 1.00 76.19 258 ILE A CA 1
ATOM 2185 C C . ILE A 1 258 ? -3.330 6.404 -2.391 1.00 76.19 258 ILE A C 1
ATOM 2187 O O . ILE A 1 258 ? -3.780 6.152 -1.273 1.00 76.19 258 ILE A O 1
ATOM 2191 N N . GLU A 1 259 ? -3.535 5.589 -3.419 1.00 86.44 259 GLU A N 1
ATOM 2192 C CA . GLU A 1 259 ? -4.267 4.329 -3.327 1.00 86.44 259 GLU A CA 1
ATOM 2193 C C . GLU A 1 259 ? -3.288 3.179 -3.581 1.00 86.44 259 GLU A C 1
ATOM 2195 O O . GLU A 1 259 ? -3.206 2.637 -4.680 1.00 86.44 259 GLU A O 1
ATOM 2200 N N . ILE A 1 260 ? -2.474 2.839 -2.575 1.00 88.50 260 ILE A N 1
ATOM 2201 C CA . ILE A 1 260 ? -1.463 1.770 -2.698 1.00 88.50 260 ILE A CA 1
ATOM 2202 C C . ILE A 1 260 ? -2.136 0.437 -3.023 1.00 88.50 260 ILE A C 1
ATOM 2204 O O . ILE A 1 260 ? -1.706 -0.273 -3.930 1.00 88.50 260 ILE A O 1
ATOM 2208 N N . ILE A 1 261 ? -3.216 0.139 -2.306 1.00 91.62 261 ILE A N 1
ATOM 2209 C CA . ILE A 1 261 ? -4.066 -1.035 -2.491 1.00 91.62 261 ILE A CA 1
ATOM 2210 C C . ILE A 1 261 ? -5.457 -0.517 -2.832 1.00 91.62 261 ILE A C 1
ATOM 2212 O O . ILE A 1 261 ? -5.870 0.464 -2.200 1.00 91.62 261 ILE A O 1
ATOM 2216 N N . PRO A 1 262 ? -6.174 -1.137 -3.787 1.00 91.50 262 PRO A N 1
ATOM 2217 C CA . PRO A 1 262 ? -7.513 -0.700 -4.118 1.00 91.50 262 PRO A CA 1
ATOM 2218 C C . PRO A 1 262 ? -8.386 -0.639 -2.863 1.00 91.50 262 PRO A C 1
ATOM 2220 O O . PRO A 1 262 ? -8.369 -1.545 -2.025 1.00 91.50 262 PRO A O 1
ATOM 2223 N N . TYR A 1 263 ? -9.129 0.450 -2.698 1.00 93.94 263 TYR A N 1
ATOM 2224 C CA . TYR A 1 263 ? -9.922 0.686 -1.494 1.00 93.94 263 TYR A CA 1
ATOM 2225 C C . TYR A 1 263 ? -11.013 -0.365 -1.293 1.00 93.94 263 TYR A C 1
ATOM 2227 O O . TYR A 1 263 ? -11.369 -0.669 -0.155 1.00 93.94 263 TYR A O 1
ATOM 2235 N N . GLU A 1 264 ? -11.527 -0.946 -2.377 1.00 94.00 264 GLU A N 1
ATOM 2236 C CA . GLU A 1 264 ? -12.448 -2.077 -2.316 1.00 94.00 264 GLU A CA 1
ATOM 2237 C C . GLU A 1 264 ? -11.796 -3.294 -1.647 1.00 94.00 264 GLU A C 1
ATOM 2239 O O . GLU A 1 264 ? -12.401 -3.905 -0.761 1.00 94.00 264 GLU A O 1
ATOM 2244 N N . ASP A 1 265 ? -10.550 -3.592 -2.014 1.00 94.31 265 ASP A N 1
ATOM 2245 C CA . ASP A 1 265 ? -9.803 -4.731 -1.488 1.00 94.31 265 ASP A CA 1
ATOM 2246 C C . ASP A 1 265 ? -9.415 -4.466 -0.033 1.00 94.31 265 ASP A C 1
ATOM 2248 O O . ASP A 1 265 ? -9.662 -5.307 0.827 1.00 94.31 265 ASP A O 1
ATOM 2252 N N . LEU A 1 266 ? -8.915 -3.266 0.294 1.00 95.81 266 LEU A N 1
ATOM 2253 C CA . LEU A 1 266 ? -8.643 -2.870 1.683 1.00 95.81 266 LEU A CA 1
ATOM 2254 C C . LEU A 1 266 ? -9.888 -2.942 2.566 1.00 95.81 266 LEU A C 1
ATOM 2256 O O . LEU A 1 266 ? -9.805 -3.402 3.704 1.00 95.81 266 LEU A O 1
ATOM 2260 N N . TRP A 1 267 ? -11.045 -2.507 2.064 1.00 97.31 267 TRP A N 1
ATOM 2261 C CA . TRP A 1 267 ? -12.295 -2.631 2.807 1.00 97.31 267 TRP A CA 1
ATOM 2262 C C . TRP A 1 267 ? -12.637 -4.093 3.082 1.00 97.31 267 TRP A C 1
ATOM 2264 O O . TRP A 1 267 ? -13.023 -4.441 4.197 1.00 97.31 267 TRP A O 1
ATOM 2274 N N . HIS A 1 268 ? -12.445 -4.963 2.091 1.00 95.75 268 HIS A N 1
ATOM 2275 C CA . HIS A 1 268 ? -12.610 -6.398 2.268 1.00 95.75 268 HIS A CA 1
ATOM 2276 C C . HIS A 1 268 ? -11.643 -6.964 3.326 1.00 95.75 268 HIS A C 1
ATOM 2278 O O . HIS A 1 268 ? -12.093 -7.697 4.209 1.00 95.75 268 HIS A O 1
ATOM 2284 N N . GLN A 1 269 ? -10.366 -6.555 3.324 1.00 96.19 269 GLN A N 1
ATOM 2285 C CA . GLN A 1 269 ? -9.394 -6.927 4.366 1.00 96.19 269 GLN A CA 1
ATOM 2286 C C . GLN A 1 269 ? -9.861 -6.497 5.767 1.00 96.19 269 GLN A C 1
ATOM 2288 O O . GLN A 1 269 ? -9.808 -7.286 6.708 1.00 96.19 269 GLN A O 1
ATOM 2293 N N . ILE A 1 270 ? -10.365 -5.264 5.905 1.00 96.81 270 ILE A N 1
ATOM 2294 C CA . ILE A 1 270 ? -10.900 -4.748 7.174 1.00 96.81 270 ILE A CA 1
ATOM 2295 C C . ILE A 1 270 ? -12.086 -5.596 7.639 1.00 96.81 270 ILE A C 1
ATOM 2297 O O . ILE A 1 270 ? -12.134 -6.003 8.795 1.00 96.81 270 ILE A O 1
ATOM 2301 N N . LEU A 1 271 ? -13.042 -5.897 6.757 1.00 96.00 271 LEU A N 1
ATOM 2302 C CA . LEU A 1 271 ? -14.204 -6.705 7.127 1.00 96.00 271 LEU A CA 1
ATOM 2303 C C . LEU A 1 271 ? -13.818 -8.128 7.546 1.00 96.00 271 LEU A C 1
ATOM 2305 O O . LEU A 1 271 ? -14.453 -8.676 8.446 1.00 96.00 271 LEU A O 1
ATOM 2309 N N . GLN A 1 272 ? -12.824 -8.745 6.896 1.00 93.94 272 GLN A N 1
ATOM 2310 C CA . GLN A 1 272 ? -12.297 -10.058 7.296 1.00 93.94 272 GLN A CA 1
ATOM 2311 C C . GLN A 1 272 ? -11.672 -10.008 8.692 1.00 93.94 272 GLN A C 1
ATOM 2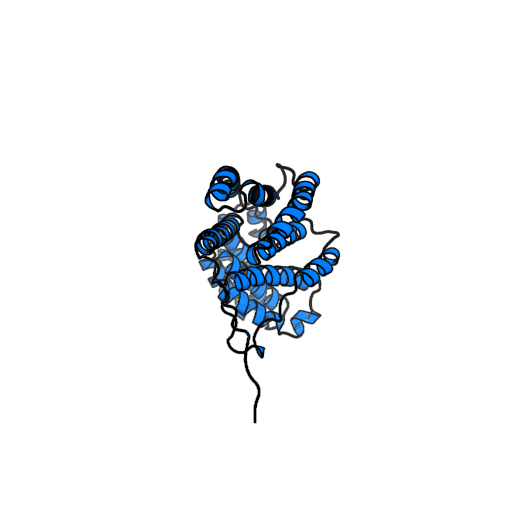313 O O . GLN A 1 272 ? -11.917 -10.891 9.508 1.00 93.94 272 GLN A O 1
ATOM 2318 N N . LEU A 1 273 ? -10.920 -8.948 8.988 1.00 93.69 273 LEU A N 1
ATOM 2319 C CA . LEU A 1 273 ? -10.311 -8.752 10.299 1.00 93.69 273 LEU A CA 1
ATOM 2320 C C . LEU A 1 273 ? -11.365 -8.683 11.417 1.00 93.69 273 LEU A C 1
ATOM 2322 O O . LEU A 1 273 ? -11.234 -9.383 12.416 1.00 93.69 273 LEU A O 1
ATOM 2326 N N . LEU A 1 274 ? -12.452 -7.931 11.204 1.00 92.06 274 LEU A N 1
ATOM 2327 C CA . LEU A 1 274 ? -13.561 -7.834 12.166 1.00 92.06 274 LEU A CA 1
ATOM 2328 C C . LEU A 1 274 ? -14.321 -9.162 12.371 1.00 92.06 274 LEU A C 1
ATOM 2330 O O . LEU A 1 274 ? -14.992 -9.331 13.388 1.00 92.06 274 LEU A O 1
ATOM 2334 N N . ASP A 1 275 ? -14.258 -10.090 11.409 1.00 80.94 275 ASP A N 1
ATOM 2335 C CA . ASP A 1 275 ? -14.918 -11.403 11.485 1.00 80.94 275 ASP A CA 1
ATOM 2336 C C . ASP A 1 275 ? -14.205 -12.342 12.464 1.00 80.94 275 ASP A C 1
ATOM 2338 O O . ASP A 1 275 ? -14.810 -12.963 13.342 1.00 80.94 275 ASP A O 1
ATOM 2342 N N . ASN A 1 276 ? -12.875 -12.379 12.354 1.00 65.94 276 ASN A N 1
ATOM 2343 C CA . ASN A 1 276 ? -12.014 -13.162 13.236 1.00 65.94 276 ASN A CA 1
ATOM 2344 C C . ASN A 1 276 ? -12.184 -12.740 14.704 1.00 65.94 276 ASN A C 1
ATOM 2346 O O . ASN A 1 276 ? -12.064 -13.564 15.613 1.00 65.94 276 ASN A O 1
ATOM 2350 N N . ASP A 1 277 ? -12.531 -11.475 14.939 1.00 62.41 277 ASP A N 1
ATOM 2351 C CA . ASP A 1 277 ? -12.768 -10.930 16.271 1.00 62.41 277 ASP A CA 1
ATOM 2352 C C . ASP A 1 277 ? -14.081 -11.448 16.889 1.00 62.41 277 ASP A C 1
ATOM 2354 O O . ASP A 1 277 ? -14.086 -11.870 18.052 1.00 62.41 277 ASP A O 1
ATOM 2358 N N . ALA A 1 278 ? -15.170 -11.514 16.110 1.00 56.59 278 ALA A N 1
ATOM 2359 C CA . ALA A 1 278 ? -16.463 -12.039 16.563 1.00 56.59 278 ALA A CA 1
ATOM 2360 C C . ALA A 1 278 ? -16.379 -13.520 16.979 1.00 56.59 278 ALA A C 1
ATOM 2362 O O . ALA A 1 278 ? -16.950 -13.908 17.999 1.00 56.59 278 ALA A O 1
ATOM 2363 N N . ASN A 1 279 ? -15.592 -14.323 16.257 1.00 51.16 279 ASN A N 1
ATOM 2364 C CA . ASN A 1 279 ? -15.365 -15.731 16.590 1.00 51.16 279 ASN A CA 1
ATOM 2365 C C . ASN A 1 279 ? -14.453 -15.930 17.814 1.00 51.16 279 ASN A C 1
ATOM 2367 O O . ASN A 1 279 ? -14.601 -16.921 18.531 1.00 51.16 279 ASN A O 1
ATOM 2371 N N . THR A 1 280 ? -13.534 -14.998 18.102 1.00 50.97 280 THR A N 1
ATOM 2372 C CA . THR A 1 280 ? -12.707 -15.073 19.322 1.00 50.97 280 THR A CA 1
ATOM 2373 C C . THR A 1 280 ? -13.455 -14.688 20.599 1.00 50.97 280 THR A C 1
ATOM 2375 O O . THR A 1 280 ? -13.165 -15.261 21.644 1.00 50.97 280 THR A O 1
ATOM 2378 N N . ASN A 1 281 ? -14.457 -13.805 20.527 1.00 44.50 281 ASN A N 1
ATOM 2379 C CA . ASN A 1 281 ? -15.267 -13.415 21.692 1.00 44.50 281 ASN A CA 1
ATOM 2380 C C . ASN A 1 281 ? -16.242 -14.510 22.174 1.00 44.50 281 ASN A C 1
ATOM 2382 O O . ASN A 1 281 ? -16.772 -14.397 23.275 1.00 44.50 281 ASN A O 1
ATOM 2386 N N . ASN A 1 282 ? -16.443 -15.580 21.393 1.00 41.38 282 ASN A N 1
ATOM 2387 C CA . ASN A 1 282 ? -17.213 -16.768 21.792 1.00 41.38 282 ASN A CA 1
ATOM 2388 C C . ASN A 1 282 ? -16.361 -17.878 22.435 1.00 41.38 282 ASN A C 1
ATOM 2390 O O . ASN A 1 282 ? -16.893 -18.928 22.792 1.00 41.38 282 ASN A O 1
ATOM 2394 N N . LYS A 1 283 ? -15.046 -17.682 22.596 1.00 38.16 283 LYS A N 1
ATOM 2395 C CA . LYS A 1 283 ? -14.208 -18.583 23.395 1.00 38.16 283 LYS A CA 1
ATOM 2396 C C . LYS A 1 283 ? -14.052 -17.970 24.781 1.00 38.16 283 LYS A C 1
ATOM 2398 O O . LYS A 1 283 ? -13.396 -16.941 24.925 1.00 38.16 283 LYS A O 1
ATOM 2403 N N . GLU A 1 284 ? -14.691 -18.586 25.780 1.00 33.19 284 GLU A N 1
ATOM 2404 C CA . GLU A 1 284 ? -14.553 -18.202 27.189 1.00 33.19 284 GLU A CA 1
ATOM 2405 C C . GLU A 1 284 ? -13.075 -17.973 27.551 1.00 33.19 284 GLU A C 1
ATOM 2407 O O . GLU A 1 284 ? -12.204 -18.737 27.113 1.00 33.19 284 GLU A O 1
ATOM 2412 N N . PRO A 1 285 ? -12.758 -16.954 28.367 1.00 34.19 285 PRO A N 1
ATOM 2413 C CA . PRO A 1 285 ? -11.401 -16.772 28.840 1.00 34.19 285 PRO A CA 1
ATOM 2414 C C . PRO A 1 285 ? -11.020 -17.993 29.678 1.00 34.19 285 PRO A C 1
ATOM 2416 O O . PRO A 1 285 ? -11.622 -18.255 30.720 1.00 34.19 285 PRO A O 1
ATOM 2419 N N . LEU A 1 286 ? -10.004 -18.733 29.219 1.00 36.12 286 LEU A N 1
ATOM 2420 C CA . LEU A 1 286 ? -9.344 -19.789 29.982 1.00 36.12 286 LEU A CA 1
ATOM 2421 C C . LEU A 1 286 ? -9.060 -19.265 31.393 1.00 36.12 286 LEU A C 1
ATOM 2423 O O . LEU A 1 286 ? -8.179 -18.423 31.597 1.00 36.12 286 LEU A O 1
ATOM 2427 N N . ARG A 1 287 ? -9.841 -19.757 32.363 1.00 33.19 287 ARG A N 1
ATOM 2428 C CA . ARG A 1 287 ? -9.639 -19.515 33.789 1.00 33.19 287 ARG A CA 1
ATOM 2429 C C . ARG A 1 287 ? -8.191 -19.865 34.108 1.00 33.19 287 ARG A C 1
ATOM 2431 O O . ARG A 1 287 ? -7.813 -21.034 34.094 1.00 33.19 287 ARG A O 1
ATOM 2438 N N . ARG A 1 288 ? -7.374 -18.855 34.418 1.00 32.91 288 ARG A N 1
ATOM 2439 C CA . ARG A 1 288 ? -6.081 -19.074 35.067 1.00 32.91 288 ARG A CA 1
ATOM 2440 C C . ARG A 1 288 ? -6.371 -19.674 36.437 1.00 32.91 288 ARG A C 1
ATOM 2442 O O . ARG A 1 288 ? -6.735 -18.965 37.370 1.00 32.91 288 ARG A O 1
ATOM 2449 N N . THR A 1 289 ? -6.260 -20.992 36.547 1.00 34.00 289 THR A N 1
ATOM 2450 C CA . THR A 1 289 ? -6.247 -21.681 37.833 1.00 34.00 289 THR A CA 1
ATOM 2451 C C . THR A 1 289 ? -5.006 -21.232 38.591 1.00 34.00 289 THR A C 1
ATOM 2453 O O . THR A 1 289 ? -3.887 -21.622 38.259 1.00 34.00 289 THR A O 1
ATOM 2456 N N . ASN A 1 290 ? -5.213 -20.399 39.607 1.00 33.56 290 ASN A N 1
ATOM 2457 C CA . ASN A 1 290 ? -4.237 -20.156 40.656 1.00 33.56 290 ASN A CA 1
ATOM 2458 C C . ASN A 1 290 ? -3.868 -21.497 41.304 1.00 33.56 290 ASN A C 1
ATOM 2460 O O . ASN A 1 290 ? -4.697 -22.117 41.968 1.00 33.56 290 ASN A O 1
ATOM 2464 N N . ARG A 1 291 ? -2.613 -21.924 41.154 1.00 33.62 291 ARG A N 1
ATOM 2465 C CA . ARG A 1 291 ? -1.956 -22.791 42.135 1.00 33.62 291 ARG A CA 1
ATOM 2466 C C . ARG A 1 291 ? -0.780 -22.023 42.718 1.00 33.62 291 ARG A C 1
ATOM 2468 O O . ARG A 1 291 ? 0.240 -21.812 42.072 1.00 33.62 291 ARG A O 1
ATOM 2475 N N . HIS A 1 292 ? -0.976 -21.580 43.951 1.00 36.31 292 HIS A N 1
ATOM 2476 C CA . HIS A 1 292 ? 0.076 -21.150 44.854 1.00 36.31 292 HIS A CA 1
ATOM 2477 C C . HIS A 1 292 ? -0.065 -21.949 46.148 1.00 36.31 292 HIS A C 1
ATOM 2479 O O . HIS A 1 292 ? -1.190 -22.254 46.549 1.00 36.31 292 HIS A O 1
ATOM 2485 N N . LYS A 1 293 ? 1.088 -22.176 46.796 1.00 36.31 293 LYS A N 1
ATOM 2486 C CA . LYS A 1 293 ? 1.370 -23.012 47.985 1.00 36.31 293 LYS A CA 1
ATOM 2487 C C . LYS A 1 293 ? 1.511 -24.500 47.646 1.00 36.31 293 LYS A C 1
ATOM 2489 O O . LYS A 1 293 ? 0.667 -25.042 46.951 1.00 36.31 293 LYS A O 1
ATOM 2494 N N . GLY A 1 294 ? 2.536 -25.235 48.067 1.00 31.19 294 GLY A N 1
ATOM 2495 C CA . GLY A 1 294 ? 3.753 -25.040 48.878 1.00 31.19 294 GLY A CA 1
ATOM 2496 C C . GLY A 1 294 ? 4.686 -26.220 48.507 1.00 31.19 294 GLY A C 1
ATOM 2497 O O . GLY A 1 294 ? 4.296 -27.039 47.685 1.00 31.19 294 GLY A O 1
ATOM 2498 N N . SER A 1 295 ? 5.912 -26.413 48.969 1.00 32.94 295 SER A N 1
ATOM 2499 C CA . SER A 1 295 ? 6.629 -25.993 50.165 1.00 32.94 295 SER A CA 1
ATOM 2500 C C . SER A 1 295 ? 8.117 -26.295 49.939 1.00 32.94 295 SER A C 1
ATOM 2502 O O . SER A 1 295 ? 8.472 -27.225 49.219 1.00 32.94 295 SER A O 1
ATOM 2504 N N . VAL A 1 296 ? 8.959 -25.496 50.581 1.00 38.91 296 VAL A N 1
ATOM 2505 C CA . VAL A 1 296 ? 10.399 -25.686 50.783 1.00 38.91 296 VAL A CA 1
ATOM 2506 C C . VAL A 1 296 ? 10.661 -26.941 51.622 1.00 38.91 296 VAL A C 1
ATOM 2508 O O . VAL A 1 296 ? 10.009 -27.059 52.656 1.00 38.91 296 VAL A O 1
ATOM 2511 N N . SER A 1 297 ? 11.642 -27.776 51.248 1.00 36.38 297 SER A N 1
ATOM 2512 C CA . SER A 1 297 ? 12.717 -28.253 52.148 1.00 36.38 297 SER A CA 1
ATOM 2513 C C . SER A 1 297 ? 13.670 -29.274 51.493 1.00 36.38 297 SER A C 1
ATOM 2515 O O . SER A 1 297 ? 13.216 -30.259 50.918 1.00 36.38 297 SER A O 1
ATOM 2517 N N . LEU A 1 298 ? 14.970 -29.012 51.722 1.00 39.22 298 LEU A N 1
ATOM 2518 C CA . LEU A 1 298 ? 16.202 -29.799 51.507 1.00 39.22 298 LEU A CA 1
ATOM 2519 C C . LEU A 1 298 ? 16.694 -30.003 50.065 1.00 39.22 298 LEU A C 1
ATOM 2521 O O . LEU A 1 298 ? 16.104 -30.802 49.311 1.00 39.22 298 LEU A O 1
#